Protein AF-A0A1Y1CK10-F1 (afdb_monomer_lite)

Organism: NCBI:txid1717717

Structure (mmCIF, N/CA/C/O backbone):
data_AF-A0A1Y1CK10-F1
#
_entry.id   AF-A0A1Y1CK10-F1
#
loop_
_atom_site.group_PDB
_atom_site.id
_atom_site.type_symbol
_atom_site.label_atom_id
_atom_site.label_alt_id
_atom_site.label_comp_id
_atom_site.label_asym_id
_atom_site.label_entity_id
_atom_site.label_seq_id
_atom_site.pdbx_PDB_ins_code
_atom_site.Cartn_x
_atom_site.Cartn_y
_atom_site.Cartn_z
_atom_site.occupancy
_atom_site.B_iso_or_equiv
_atom_site.auth_seq_id
_atom_site.auth_comp_id
_atom_site.auth_asym_id
_atom_site.auth_atom_id
_atom_site.pdbx_PDB_model_num
ATOM 1 N N . MET A 1 1 ? -9.948 -15.920 6.688 1.00 39.00 1 MET A N 1
ATOM 2 C CA . MET A 1 1 ? -8.903 -16.683 7.403 1.00 39.00 1 MET A CA 1
ATOM 3 C C . MET A 1 1 ? -9.220 -16.547 8.888 1.00 39.00 1 MET A C 1
ATOM 5 O O . MET A 1 1 ? -9.340 -15.422 9.336 1.00 39.00 1 MET A O 1
ATOM 9 N N . LEU A 1 2 ? -9.499 -17.640 9.608 1.00 31.72 2 LEU A N 1
ATOM 10 C CA . LEU A 1 2 ? -9.799 -17.597 11.049 1.00 31.72 2 LEU A CA 1
ATOM 11 C C . LEU A 1 2 ? -8.473 -17.586 11.814 1.00 31.72 2 LEU A C 1
ATOM 13 O O . LEU A 1 2 ? -7.723 -18.559 11.717 1.00 31.72 2 LEU A O 1
ATOM 17 N N . ALA A 1 3 ? -8.171 -16.506 12.533 1.00 37.34 3 ALA A N 1
ATOM 18 C CA . ALA A 1 3 ? -6.943 -16.388 13.310 1.00 37.34 3 ALA A CA 1
ATOM 19 C C . ALA A 1 3 ? -7.227 -16.173 14.801 1.00 37.34 3 ALA A C 1
ATOM 21 O O . ALA A 1 3 ? -8.083 -15.381 15.185 1.00 37.34 3 ALA A O 1
ATOM 22 N N . ARG A 1 4 ? -6.446 -16.915 15.592 1.00 36.91 4 ARG A N 1
ATOM 23 C CA . ARG A 1 4 ? -6.238 -16.795 17.037 1.00 36.91 4 ARG A CA 1
ATOM 24 C C . ARG A 1 4 ? -5.718 -15.405 17.406 1.00 36.91 4 ARG A C 1
ATOM 26 O O . ARG A 1 4 ? -4.944 -14.834 16.645 1.00 36.91 4 ARG A O 1
ATOM 33 N N . GLU A 1 5 ? -6.077 -14.954 18.601 1.00 38.19 5 GLU A N 1
ATOM 34 C CA . GLU A 1 5 ? -5.656 -13.773 19.361 1.00 38.19 5 GLU A CA 1
ATOM 35 C C . GLU A 1 5 ? -4.500 -13.001 18.708 1.00 38.19 5 GLU A C 1
ATOM 37 O O . GLU A 1 5 ? -3.324 -13.322 18.905 1.00 38.19 5 GLU A O 1
ATOM 42 N N . ILE A 1 6 ? -4.820 -11.958 17.935 1.00 51.56 6 ILE A N 1
ATOM 43 C CA . ILE A 1 6 ? -3.789 -11.089 17.370 1.00 51.56 6 ILE A CA 1
ATOM 44 C C . ILE A 1 6 ? -3.419 -10.035 18.415 1.00 51.56 6 ILE A C 1
ATOM 46 O O . ILE A 1 6 ? -4.098 -9.021 18.588 1.00 51.56 6 ILE A O 1
ATOM 50 N N . LYS A 1 7 ? -2.308 -10.277 19.114 1.00 50.28 7 LYS A N 1
ATOM 51 C CA . LYS A 1 7 ? -1.583 -9.247 19.865 1.00 50.28 7 LYS A CA 1
ATOM 52 C C . LYS A 1 7 ? -0.576 -8.600 18.928 1.00 50.28 7 LYS A C 1
ATOM 54 O O . LYS A 1 7 ? 0.546 -9.084 18.796 1.00 50.28 7 LYS A O 1
ATOM 59 N N . LEU A 1 8 ? -0.979 -7.515 18.276 1.00 55.00 8 LEU A N 1
ATOM 60 C CA . LEU A 1 8 ? -0.059 -6.740 17.446 1.00 55.00 8 LEU A CA 1
ATOM 61 C C . LEU A 1 8 ? 0.922 -6.006 18.361 1.00 55.00 8 LEU A C 1
ATOM 63 O O . LEU A 1 8 ? 0.511 -5.198 19.200 1.00 55.00 8 LEU A O 1
ATOM 67 N N . GLY A 1 9 ? 2.206 -6.350 18.240 1.00 53.44 9 GLY A N 1
ATOM 68 C CA . GLY A 1 9 ? 3.326 -5.611 18.825 1.00 53.44 9 GLY A CA 1
ATOM 69 C C . GLY A 1 9 ? 3.677 -4.389 17.971 1.00 53.44 9 GLY A C 1
ATOM 70 O O . GLY A 1 9 ? 2.788 -3.734 17.449 1.00 53.44 9 GLY A O 1
ATOM 71 N N . VAL A 1 10 ? 4.968 -4.103 17.775 1.00 47.88 10 VAL A N 1
ATOM 72 C CA . VAL A 1 10 ? 5.483 -2.977 16.950 1.00 47.88 10 VAL A CA 1
ATOM 73 C C . VAL A 1 10 ? 5.365 -3.244 15.431 1.00 47.88 10 VAL A C 1
ATOM 75 O O . VAL A 1 10 ? 6.055 -2.632 14.624 1.00 47.88 10 VAL A O 1
ATOM 78 N N . GLU A 1 11 ? 4.556 -4.219 15.026 1.00 58.28 11 GLU A N 1
ATOM 79 C CA . GLU A 1 11 ? 4.515 -4.750 13.661 1.00 58.28 11 GLU A CA 1
ATOM 80 C C . GLU A 1 11 ? 3.290 -4.211 12.909 1.00 58.28 11 GLU A C 1
ATOM 82 O O . GLU A 1 11 ? 2.206 -4.112 13.482 1.00 58.28 11 GLU A O 1
ATOM 87 N N . GLU A 1 12 ? 3.487 -3.833 11.643 1.00 65.25 12 GLU A N 1
ATOM 88 C CA . GLU A 1 12 ? 2.448 -3.324 10.742 1.00 65.25 12 GLU A CA 1
ATOM 89 C C . GLU A 1 12 ? 1.788 -4.513 10.028 1.00 65.25 12 GLU A C 1
ATOM 91 O O . GLU A 1 12 ? 2.460 -5.259 9.309 1.00 65.25 12 GLU A O 1
ATOM 96 N N . VAL A 1 13 ? 0.486 -4.717 10.238 1.00 68.50 13 VAL A N 1
ATOM 97 C CA . VAL A 1 13 ? -0.277 -5.806 9.600 1.00 68.50 13 VAL A CA 1
ATOM 98 C C . VAL A 1 13 ? -1.246 -5.238 8.575 1.00 68.50 13 VAL A C 1
ATOM 100 O O . VAL A 1 13 ? -1.970 -4.294 8.878 1.00 68.50 13 VAL A O 1
ATOM 103 N N . HIS A 1 14 ? -1.251 -5.830 7.377 1.00 70.38 14 HIS A N 1
ATOM 104 C CA . HIS A 1 14 ? -2.091 -5.429 6.249 1.00 70.38 14 HIS A CA 1
ATOM 105 C C . HIS A 1 14 ? -3.007 -6.576 5.846 1.00 70.38 14 HIS A C 1
ATOM 107 O O . HIS A 1 14 ? -2.529 -7.601 5.364 1.00 70.38 14 HIS A O 1
ATOM 113 N N . GLU A 1 15 ? -4.312 -6.371 5.988 1.00 73.56 15 GLU A N 1
ATOM 114 C CA . GLU A 1 15 ? -5.336 -7.332 5.578 1.00 73.56 15 GLU A CA 1
ATOM 115 C C . GLU A 1 15 ? -6.262 -6.710 4.534 1.00 73.56 15 GLU A C 1
ATOM 117 O O . GLU A 1 15 ? -6.633 -5.546 4.643 1.00 73.56 15 GLU A O 1
ATOM 122 N N . THR A 1 16 ? -6.663 -7.475 3.519 1.00 70.06 16 THR A N 1
ATOM 123 C CA . THR A 1 16 ? -7.629 -7.001 2.504 1.00 70.06 16 THR A CA 1
ATOM 124 C C . THR A 1 16 ? -9.052 -6.938 3.054 1.00 70.06 16 THR A C 1
ATOM 126 O O . THR A 1 16 ? -9.831 -6.071 2.685 1.00 70.06 16 THR A O 1
ATOM 129 N N . SER A 1 17 ? -9.382 -7.855 3.959 1.00 71.00 17 SER A N 1
ATOM 130 C CA . SER A 1 17 ? -10.553 -7.831 4.832 1.00 71.00 17 SER A CA 1
ATOM 131 C C . SER A 1 17 ? -10.235 -8.710 6.035 1.00 71.00 17 SER A C 1
ATOM 133 O O . SER A 1 17 ? -9.551 -9.728 5.896 1.00 71.00 17 SER A O 1
ATOM 135 N N . PHE A 1 18 ? -10.699 -8.322 7.216 1.00 79.44 18 PHE A N 1
ATOM 136 C CA . PHE A 1 18 ? -10.376 -9.028 8.445 1.00 79.44 18 PHE A CA 1
ATOM 137 C C . PHE A 1 18 ? -11.645 -9.355 9.221 1.00 79.44 18 PHE A C 1
ATOM 139 O O . PHE A 1 18 ? -12.428 -8.471 9.557 1.00 79.44 18 PHE A O 1
ATOM 146 N N . THR A 1 19 ? -11.851 -10.637 9.514 1.00 80.75 19 THR A N 1
ATOM 147 C CA . THR A 1 19 ? -12.931 -11.095 10.391 1.00 80.75 19 THR A CA 1
ATOM 148 C C . THR A 1 19 ? -12.327 -11.758 11.616 1.00 80.75 19 THR A C 1
ATOM 150 O O . THR A 1 19 ? -11.538 -12.693 11.475 1.00 80.75 19 THR A O 1
ATOM 153 N N . SER A 1 20 ? -12.703 -11.287 12.804 1.00 80.12 20 SER A N 1
ATOM 154 C CA . SER A 1 20 ? -12.214 -11.819 14.076 1.00 80.12 20 SER A CA 1
ATOM 155 C C . SER A 1 20 ? -13.357 -12.315 14.947 1.00 80.12 20 SER A C 1
ATOM 157 O O . SER A 1 20 ? -14.254 -11.547 15.294 1.00 80.12 20 SER A O 1
ATOM 159 N N . ASP A 1 21 ? -13.258 -13.574 15.370 1.00 83.50 21 ASP A N 1
ATOM 160 C CA . ASP A 1 21 ? -14.107 -14.170 16.410 1.00 83.50 21 ASP A CA 1
ATOM 161 C C . ASP A 1 21 ? -13.476 -14.047 17.809 1.00 83.50 21 ASP A C 1
ATOM 163 O O . ASP A 1 21 ? -13.955 -14.640 18.773 1.00 83.50 21 ASP A O 1
ATOM 167 N N . GLU A 1 22 ? -12.396 -13.270 17.926 1.00 86.75 22 GLU A N 1
ATOM 168 C CA . GLU A 1 22 ? -11.699 -12.991 19.178 1.00 86.75 22 GLU A CA 1
ATOM 169 C C . GLU A 1 22 ? -11.479 -11.483 19.390 1.00 86.75 22 GLU A C 1
ATOM 171 O O . GLU A 1 22 ? -11.542 -10.673 18.455 1.00 86.75 22 GLU A O 1
ATOM 176 N N . ASN A 1 23 ? -11.185 -11.101 20.636 1.00 87.88 23 ASN A N 1
ATOM 177 C CA . ASN A 1 23 ? -10.811 -9.733 20.982 1.00 87.88 23 ASN A CA 1
ATOM 178 C C . ASN A 1 23 ? -9.516 -9.332 20.267 1.00 87.88 23 ASN A C 1
ATOM 180 O O . ASN A 1 23 ? -8.542 -10.085 20.243 1.00 87.88 23 ASN A O 1
ATOM 184 N N . ILE A 1 24 ? -9.486 -8.102 19.761 1.00 88.62 24 ILE A N 1
ATOM 185 C CA . ILE A 1 24 ? -8.317 -7.537 19.088 1.00 88.62 24 ILE A CA 1
ATOM 186 C C . ILE A 1 24 ? -7.663 -6.534 20.033 1.00 88.62 24 ILE A C 1
ATOM 188 O O . ILE A 1 24 ? -8.327 -5.626 20.541 1.00 88.62 24 ILE A O 1
ATOM 192 N N . ILE A 1 25 ? -6.356 -6.683 20.252 1.00 89.31 25 ILE A N 1
ATOM 193 C CA . ILE A 1 25 ? -5.553 -5.744 21.040 1.00 89.31 25 ILE A CA 1
ATOM 194 C C . ILE A 1 25 ? -4.424 -5.210 20.161 1.00 89.31 25 ILE A C 1
ATOM 196 O O . ILE A 1 25 ? -3.545 -5.960 19.732 1.00 89.31 25 ILE A O 1
ATOM 200 N N . VAL A 1 26 ? -4.433 -3.900 19.929 1.00 89.69 26 VAL A N 1
ATOM 201 C CA . VAL A 1 26 ? -3.492 -3.210 19.044 1.00 89.69 26 VAL A CA 1
ATOM 202 C C . VAL A 1 26 ? -2.542 -2.347 19.869 1.00 89.69 26 VAL A C 1
ATOM 204 O O . VAL A 1 26 ? -2.981 -1.410 20.536 1.00 89.69 26 VAL A O 1
ATOM 207 N N . ASN A 1 27 ? -1.243 -2.668 19.826 1.00 86.69 27 ASN A N 1
ATOM 208 C CA . ASN A 1 27 ? -0.174 -1.856 20.430 1.00 86.69 27 ASN A CA 1
ATOM 209 C C . ASN A 1 27 ? 0.710 -1.144 19.390 1.00 86.69 27 ASN A C 1
ATOM 211 O O . ASN A 1 27 ? 1.446 -0.238 19.760 1.00 86.69 27 ASN A O 1
ATOM 215 N N . GLY A 1 28 ? 0.665 -1.572 18.126 1.00 87.81 28 GLY A N 1
ATOM 216 C CA . GLY A 1 28 ? 1.351 -0.944 16.990 1.00 87.81 28 GLY A CA 1
ATOM 217 C C . GLY A 1 28 ? 0.345 -0.520 15.930 1.00 87.81 28 GLY A C 1
ATOM 218 O O . GLY A 1 28 ? -0.652 0.111 16.268 1.00 87.81 28 GLY A O 1
ATOM 219 N N . THR A 1 29 ? 0.552 -0.905 14.672 1.00 88.50 29 THR A N 1
ATOM 220 C CA . THR A 1 29 ? -0.336 -0.493 13.575 1.00 88.50 29 THR A CA 1
ATOM 221 C C . THR A 1 29 ? -1.084 -1.680 12.972 1.00 88.50 29 THR A C 1
ATOM 223 O O . THR A 1 29 ? -0.480 -2.640 12.497 1.00 88.50 29 THR A O 1
ATOM 226 N N . LEU A 1 30 ? -2.412 -1.588 12.934 1.00 89.56 30 LEU A N 1
ATOM 227 C CA . LEU A 1 30 ? -3.285 -2.467 12.163 1.00 89.56 30 LEU A CA 1
ATOM 228 C C . LEU A 1 30 ? -3.872 -1.700 10.979 1.0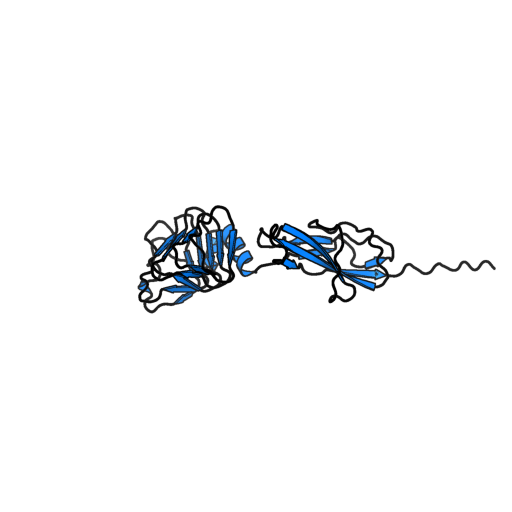0 89.56 30 LEU A C 1
ATOM 230 O O . LEU A 1 30 ? -4.574 -0.708 11.175 1.00 89.56 30 LEU A O 1
ATOM 234 N N . ILE A 1 31 ? -3.638 -2.187 9.765 1.00 88.38 31 ILE A N 1
ATOM 235 C CA . ILE A 1 31 ? -4.245 -1.669 8.543 1.00 88.38 31 ILE A CA 1
ATOM 236 C C . ILE A 1 31 ? -5.139 -2.746 7.935 1.00 88.38 31 ILE A C 1
ATOM 238 O O . ILE A 1 31 ? -4.698 -3.844 7.596 1.00 88.38 31 ILE A O 1
ATOM 242 N N . VAL A 1 32 ? -6.407 -2.405 7.745 1.00 89.56 32 VAL A N 1
ATOM 243 C CA . VAL A 1 32 ? -7.380 -3.219 7.023 1.00 89.56 32 VAL A CA 1
ATOM 244 C C . VAL A 1 32 ? -7.801 -2.435 5.783 1.00 89.56 32 VAL A C 1
ATOM 246 O O . VAL A 1 32 ? -8.483 -1.420 5.884 1.00 89.56 32 VAL A O 1
ATOM 249 N N . LEU A 1 33 ? -7.379 -2.897 4.605 1.00 84.38 33 LEU A N 1
ATOM 250 C CA . LEU A 1 33 ? -7.644 -2.287 3.293 1.00 84.38 33 LEU A CA 1
ATOM 251 C C . LEU A 1 33 ? -9.081 -2.539 2.778 1.00 84.38 33 LEU A C 1
ATOM 253 O O . LEU A 1 33 ? -9.394 -2.282 1.616 1.00 84.38 33 LEU A O 1
ATOM 257 N N . GLY A 1 34 ? -9.957 -3.038 3.643 1.00 87.62 34 GLY A N 1
ATOM 258 C CA . GLY A 1 34 ? -11.363 -3.304 3.378 1.00 87.62 34 GLY A CA 1
ATOM 259 C C . GLY A 1 34 ? -12.123 -3.377 4.694 1.00 87.62 34 GLY A C 1
ATOM 260 O O . GLY A 1 34 ? -11.900 -2.554 5.582 1.00 87.62 34 GLY A O 1
ATOM 261 N N . ASP A 1 35 ? -13.007 -4.359 4.834 1.00 89.25 35 ASP A N 1
ATOM 262 C CA . ASP A 1 35 ? -13.872 -4.449 6.009 1.00 89.25 35 ASP A CA 1
ATOM 263 C C . ASP A 1 35 ? -13.165 -5.100 7.201 1.00 89.25 35 ASP A C 1
ATOM 265 O O . ASP A 1 35 ? -12.520 -6.145 7.072 1.00 89.25 35 ASP A O 1
ATOM 269 N N . LEU A 1 36 ? -13.348 -4.505 8.380 1.00 90.88 36 LEU A N 1
ATOM 270 C CA . LEU A 1 36 ? -13.009 -5.097 9.669 1.00 90.88 36 LEU A CA 1
ATOM 271 C C . LEU A 1 36 ? -14.303 -5.537 10.356 1.00 90.88 36 LEU A C 1
ATOM 273 O O . LEU A 1 36 ? -15.068 -4.703 10.833 1.00 90.88 36 LEU A O 1
ATOM 277 N N . VAL A 1 37 ? -14.537 -6.845 10.434 1.00 89.31 37 VAL A N 1
ATOM 278 C CA . VAL A 1 37 ? -15.737 -7.442 11.032 1.00 89.31 37 VAL A CA 1
ATOM 279 C C . VAL A 1 37 ? -15.372 -8.177 12.316 1.00 89.31 37 VAL A C 1
ATOM 281 O O . VAL A 1 37 ? -14.634 -9.158 12.305 1.00 89.31 37 VAL A O 1
ATOM 284 N N . MET A 1 38 ? -15.909 -7.734 13.444 1.00 86.81 38 MET A N 1
ATOM 285 C CA . MET A 1 38 ? -15.742 -8.410 14.729 1.00 86.81 38 MET A CA 1
ATOM 286 C C . MET A 1 38 ? -16.983 -9.219 15.092 1.00 86.81 38 MET A C 1
ATOM 288 O O . MET A 1 38 ? -18.103 -8.780 14.844 1.00 86.81 38 MET A O 1
ATOM 292 N N . GLY A 1 39 ? -16.797 -10.373 15.731 1.00 82.62 39 GLY A N 1
ATOM 293 C CA . GLY A 1 39 ? -17.893 -11.162 16.288 1.00 82.62 39 GLY A CA 1
ATOM 294 C C . GLY A 1 39 ? -18.656 -10.409 17.385 1.00 82.62 39 GLY A C 1
ATOM 295 O O . GLY A 1 39 ? -18.097 -9.555 18.072 1.00 82.62 39 GLY A O 1
ATOM 296 N N . GLU A 1 40 ? -19.931 -10.755 17.600 1.00 81.75 40 GLU A N 1
ATOM 297 C CA . GLU A 1 40 ? -20.873 -9.981 18.440 1.00 81.75 40 GLU A CA 1
ATOM 298 C C . GLU A 1 40 ? -20.388 -9.721 19.879 1.00 81.75 40 GLU A C 1
ATOM 300 O O . GLU A 1 40 ? -20.815 -8.771 20.534 1.00 81.75 40 GLU A O 1
ATOM 305 N N . LYS A 1 41 ? -19.528 -10.599 20.405 1.00 82.69 41 LYS A N 1
ATOM 306 C CA . LYS A 1 41 ? -19.039 -10.564 21.793 1.00 82.69 41 LYS A CA 1
ATOM 307 C C . LYS A 1 41 ? -17.646 -9.963 21.927 1.00 82.69 41 LYS A C 1
ATOM 309 O O . LYS A 1 41 ? -17.197 -9.738 23.057 1.00 82.69 41 LYS A O 1
ATOM 314 N N . GLU A 1 42 ? -17.007 -9.662 20.807 1.00 86.44 42 GLU A N 1
ATOM 315 C CA . GLU A 1 42 ? -15.602 -9.299 20.757 1.00 86.44 42 GLU A CA 1
ATOM 316 C C . GLU A 1 42 ? -15.407 -7.795 20.859 1.00 86.44 42 GLU A C 1
ATOM 318 O O . GLU A 1 42 ? -16.270 -6.992 20.504 1.00 86.44 42 GLU A O 1
ATOM 323 N N . SER A 1 43 ? -14.267 -7.408 21.415 1.00 85.25 43 SER A N 1
ATOM 324 C CA . SER A 1 43 ? -13.907 -6.018 21.663 1.00 85.25 43 SER A CA 1
ATOM 325 C C . SER A 1 43 ? -12.609 -5.654 20.953 1.00 85.25 43 SER A C 1
ATOM 327 O O . SER A 1 43 ? -11.656 -6.435 20.947 1.00 85.25 43 SER A O 1
ATOM 329 N N . LEU A 1 44 ? -12.563 -4.441 20.408 1.00 88.38 44 LEU A N 1
ATOM 330 C CA . LEU A 1 44 ? -11.353 -3.811 19.894 1.00 88.38 44 LEU A CA 1
ATOM 331 C C . LEU A 1 44 ? -10.750 -2.933 20.988 1.00 88.38 44 LEU A C 1
ATOM 333 O O . LEU A 1 44 ? -11.422 -2.057 21.532 1.00 88.38 44 LEU A O 1
ATOM 337 N N . THR A 1 45 ? -9.481 -3.153 21.309 1.00 89.06 45 THR A N 1
ATOM 338 C CA . THR A 1 45 ? -8.719 -2.319 22.242 1.00 89.06 45 THR A CA 1
ATOM 339 C C . THR A 1 45 ? -7.484 -1.769 21.540 1.00 89.06 45 THR A C 1
ATOM 341 O O . THR A 1 45 ? -6.651 -2.534 21.065 1.00 89.06 45 THR A O 1
ATOM 344 N N . ILE A 1 46 ? -7.361 -0.446 21.499 1.00 88.94 46 ILE A N 1
ATOM 345 C CA . ILE A 1 46 ? -6.232 0.284 20.923 1.00 88.94 46 ILE A CA 1
ATOM 346 C C . ILE A 1 46 ? -5.487 0.949 22.074 1.00 88.94 46 ILE A C 1
ATOM 348 O O . ILE A 1 46 ? -5.995 1.876 22.713 1.00 88.94 46 ILE A O 1
ATOM 352 N N . ASN A 1 47 ? -4.298 0.436 22.365 1.00 88.56 47 ASN A N 1
ATOM 353 C CA . ASN A 1 47 ? -3.464 0.924 23.454 1.00 88.56 47 ASN A CA 1
ATOM 354 C C . ASN A 1 47 ? -2.724 2.210 23.053 1.00 88.56 47 ASN A C 1
ATOM 356 O O . ASN A 1 47 ? -2.920 2.757 21.968 1.00 88.56 47 ASN A O 1
ATOM 360 N N . GLU A 1 48 ? -1.936 2.756 23.976 1.00 86.50 48 GLU A N 1
ATOM 361 C CA . GLU A 1 48 ? -1.127 3.954 23.738 1.00 86.50 48 GLU A CA 1
ATOM 362 C C . GLU A 1 48 ? -0.148 3.725 22.580 1.00 86.50 48 GLU A C 1
ATOM 364 O O . GLU A 1 48 ? 0.545 2.710 22.552 1.00 86.50 48 GLU A O 1
ATOM 369 N N . GLY A 1 49 ? -0.140 4.640 21.604 1.00 84.75 49 GLY A N 1
ATOM 370 C CA . GLY A 1 49 ? 0.651 4.514 20.376 1.00 84.75 49 GLY A CA 1
ATOM 371 C C . GLY A 1 49 ? 0.074 3.552 19.331 1.00 84.75 49 GLY A C 1
ATOM 372 O O . GLY A 1 49 ? 0.613 3.470 18.231 1.00 84.75 49 GLY A O 1
ATOM 373 N N . GLY A 1 50 ? -1.024 2.854 19.640 1.00 89.00 50 GLY A N 1
ATOM 374 C CA . GLY A 1 50 ? -1.702 1.979 18.692 1.00 89.00 50 GLY A CA 1
ATOM 375 C C . GLY A 1 50 ? -2.449 2.771 17.615 1.00 89.00 50 GLY A C 1
ATOM 376 O O . GLY A 1 50 ? -3.131 3.749 17.920 1.00 89.00 50 GLY A O 1
ATOM 377 N N . ILE A 1 51 ? -2.368 2.328 16.364 1.00 91.25 51 ILE A N 1
ATOM 378 C CA . ILE A 1 51 ? -3.077 2.909 15.221 1.00 91.25 51 ILE A CA 1
ATOM 379 C C . ILE A 1 51 ? -3.888 1.809 14.544 1.00 91.25 51 ILE A C 1
ATOM 381 O O . ILE A 1 51 ? -3.358 0.753 14.204 1.00 91.25 51 ILE A O 1
ATOM 385 N N . VAL A 1 52 ? -5.173 2.058 14.324 1.00 92.38 52 VAL A N 1
ATOM 386 C CA . VAL A 1 52 ? -6.036 1.198 13.513 1.00 92.38 52 VAL A CA 1
ATOM 387 C C . VAL A 1 52 ? -6.588 2.014 12.358 1.00 92.38 52 VAL A C 1
ATOM 389 O O . VAL A 1 52 ? -7.240 3.029 12.589 1.00 92.38 52 VAL A O 1
ATOM 392 N N . ILE A 1 53 ? -6.341 1.561 11.130 1.00 93.25 53 ILE A N 1
ATOM 393 C CA . ILE A 1 53 ? -6.881 2.150 9.903 1.00 93.25 53 ILE A CA 1
ATOM 394 C C . ILE A 1 53 ? -7.733 1.098 9.199 1.00 93.25 53 ILE A C 1
ATOM 396 O O . ILE A 1 53 ? -7.254 0.003 8.916 1.00 93.25 53 ILE A O 1
ATOM 400 N N . VAL A 1 54 ? -8.984 1.439 8.904 1.00 93.19 54 VAL A N 1
ATOM 401 C CA . VAL A 1 54 ? -9.936 0.594 8.177 1.00 93.19 54 VAL A CA 1
ATOM 402 C C . VAL A 1 54 ? -10.454 1.376 6.976 1.00 93.19 54 VAL A C 1
ATOM 404 O O . VAL A 1 54 ? -11.209 2.331 7.133 1.00 93.19 54 VAL A O 1
ATOM 407 N N . THR A 1 55 ? -10.051 0.996 5.766 1.00 90.25 55 THR A N 1
ATOM 408 C CA . THR A 1 55 ? -10.462 1.717 4.548 1.00 90.25 55 THR A CA 1
ATOM 409 C C . THR A 1 55 ? -11.841 1.288 4.034 1.00 90.25 55 THR A C 1
ATOM 411 O O . THR A 1 55 ? -12.332 1.848 3.060 1.00 90.25 55 THR A O 1
ATOM 414 N N . GLY A 1 56 ? -12.460 0.277 4.652 1.00 87.69 56 GLY A N 1
ATOM 415 C CA . GLY A 1 56 ? -13.835 -0.152 4.395 1.00 87.69 56 GLY A CA 1
ATOM 416 C C . GLY A 1 56 ? -14.753 0.087 5.594 1.00 87.69 56 GLY A C 1
ATOM 417 O O . GLY A 1 56 ? -14.719 1.139 6.239 1.00 87.69 56 GLY A O 1
ATOM 418 N N . ASN A 1 57 ? -15.604 -0.895 5.885 1.00 87.19 57 ASN A N 1
ATOM 419 C CA . ASN A 1 57 ? -16.550 -0.838 6.991 1.00 87.19 57 ASN A CA 1
ATOM 420 C C . ASN A 1 57 ? -16.000 -1.489 8.257 1.00 87.19 57 ASN A C 1
ATOM 422 O O . ASN A 1 57 ? -15.565 -2.641 8.267 1.00 87.19 57 ASN A O 1
ATOM 426 N N . LEU A 1 58 ? -16.076 -0.742 9.351 1.00 89.38 58 LEU A N 1
ATOM 427 C CA . LEU A 1 58 ? -15.795 -1.208 10.692 1.00 89.38 58 LEU A CA 1
ATOM 428 C C . LEU A 1 58 ? -17.083 -1.727 11.344 1.00 89.38 58 LEU A C 1
ATOM 430 O O . LEU A 1 58 ? -17.892 -0.950 11.857 1.00 89.38 58 LEU A O 1
ATOM 434 N N . LEU A 1 59 ? -17.250 -3.051 11.359 1.00 87.12 59 LEU A N 1
ATOM 435 C CA . LEU A 1 59 ? -18.287 -3.754 12.113 1.00 87.12 59 LEU A CA 1
ATOM 436 C C . LEU A 1 59 ? -17.746 -4.185 13.477 1.00 87.12 59 LEU A C 1
ATOM 438 O O . LEU A 1 59 ? -16.924 -5.098 13.569 1.00 87.12 59 LEU A O 1
ATOM 442 N N . ILE A 1 60 ? -18.249 -3.581 14.552 1.00 80.44 60 ILE A N 1
ATOM 443 C CA . ILE A 1 60 ? -17.847 -3.939 15.918 1.00 80.44 60 ILE A CA 1
ATOM 444 C C . ILE A 1 60 ? -18.963 -4.677 16.635 1.00 80.44 60 ILE A C 1
ATOM 446 O O . ILE A 1 60 ? -20.079 -4.165 16.709 1.00 80.44 60 ILE A O 1
ATOM 450 N N . GLY A 1 61 ? -18.605 -5.800 17.262 1.00 75.88 61 GLY A N 1
ATOM 451 C CA . GLY A 1 61 ? -19.409 -6.500 18.257 1.00 75.88 61 GLY A CA 1
ATOM 452 C C . GLY A 1 61 ? -19.639 -5.678 19.521 1.00 75.88 61 GLY A C 1
ATOM 453 O O . GLY A 1 61 ? -20.520 -4.829 19.582 1.00 75.88 61 GLY A O 1
ATOM 454 N N . LYS A 1 62 ? -18.845 -5.926 20.563 1.00 79.31 62 LYS A N 1
ATOM 455 C CA . LYS A 1 62 ? -19.198 -5.549 21.936 1.00 79.31 62 LYS A CA 1
ATOM 456 C C . LYS A 1 62 ? -18.693 -4.185 22.395 1.00 79.31 62 LYS A C 1
ATOM 458 O O . LYS A 1 62 ? -19.460 -3.429 22.977 1.00 79.31 62 LYS A O 1
ATOM 463 N N . ASN A 1 63 ? -17.402 -3.884 22.254 1.00 79.50 63 ASN A N 1
ATOM 464 C CA . ASN A 1 63 ? -16.833 -2.608 22.712 1.00 79.50 63 ASN A CA 1
ATOM 465 C C . ASN A 1 63 ? -15.669 -2.167 21.829 1.00 79.50 63 ASN A C 1
ATOM 467 O O . ASN A 1 63 ? -14.875 -2.995 21.387 1.00 79.50 63 ASN A O 1
ATOM 471 N N . VAL A 1 64 ? -15.506 -0.851 21.701 1.00 82.94 64 VAL A N 1
ATOM 472 C CA . VAL A 1 64 ? -14.260 -0.235 21.239 1.00 82.94 64 VAL A CA 1
ATOM 4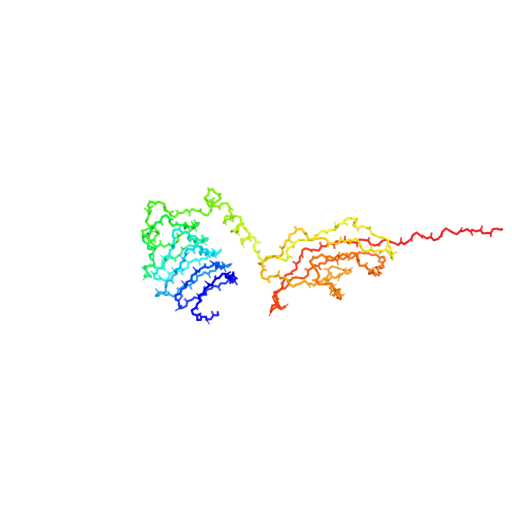73 C C . VAL A 1 64 ? -13.659 0.559 22.392 1.00 82.94 64 VAL A C 1
ATOM 475 O O . VAL A 1 64 ? -14.335 1.347 23.052 1.00 82.94 64 VAL A O 1
ATOM 478 N N . SER A 1 65 ? -12.381 0.349 22.664 1.00 85.25 65 SER A N 1
ATOM 479 C CA . SER A 1 65 ? -11.631 1.105 23.661 1.00 85.25 65 SER A CA 1
ATOM 480 C C . SER A 1 65 ? -10.405 1.696 22.990 1.00 85.25 65 SER A C 1
ATOM 482 O O . SER A 1 65 ? -9.537 0.946 22.560 1.00 85.25 65 SER A O 1
ATOM 484 N N . VAL A 1 66 ? -10.323 3.022 22.914 1.00 85.00 66 VAL A N 1
ATOM 485 C CA . VAL A 1 66 ? -9.176 3.733 22.337 1.00 85.00 66 VAL A CA 1
ATOM 486 C C . VAL A 1 66 ? -8.507 4.530 23.447 1.00 85.00 66 VAL A C 1
ATOM 488 O O . VAL A 1 66 ? -9.174 5.275 24.163 1.00 85.00 66 VAL A O 1
ATOM 491 N N . SER A 1 67 ? -7.206 4.330 23.642 1.00 84.75 67 SER A N 1
ATOM 492 C CA . SER A 1 67 ? -6.433 5.123 24.599 1.00 84.75 67 SER A CA 1
ATOM 493 C C . SER A 1 67 ? -6.328 6.592 24.151 1.00 84.75 67 SER A C 1
ATOM 495 O O . SER A 1 67 ? -6.539 6.909 22.983 1.00 84.75 67 SER A O 1
ATOM 497 N N . ALA A 1 68 ? -5.941 7.496 25.057 1.00 79.56 68 ALA A N 1
ATOM 498 C CA . ALA A 1 68 ? -5.805 8.929 24.755 1.00 79.56 68 ALA A CA 1
ATOM 499 C C . ALA A 1 68 ? -4.798 9.246 23.626 1.00 79.56 68 ALA A C 1
ATOM 501 O O . ALA A 1 68 ? -4.871 10.296 22.992 1.00 79.56 68 ALA A O 1
ATOM 502 N N . LEU A 1 69 ? -3.841 8.346 23.389 1.00 83.69 69 LEU A N 1
ATOM 503 C CA . LEU A 1 69 ? -2.815 8.465 22.348 1.00 83.69 69 LEU A CA 1
ATOM 504 C C . LEU A 1 69 ? -2.929 7.352 21.295 1.00 83.69 69 LEU A C 1
ATOM 506 O O . LEU A 1 69 ? -1.985 7.123 20.543 1.00 83.69 69 LEU A O 1
ATOM 510 N N . GLY A 1 70 ? -4.052 6.635 21.269 1.00 86.94 70 GLY A N 1
ATOM 511 C CA . GLY A 1 70 ? -4.375 5.671 20.226 1.00 86.94 70 GLY A CA 1
ATOM 512 C C . GLY A 1 70 ? -5.213 6.323 19.131 1.00 86.94 70 GLY A C 1
ATOM 513 O O . GLY A 1 70 ? -5.986 7.241 19.409 1.00 86.94 70 GLY A O 1
ATOM 514 N N . TYR A 1 71 ? -5.081 5.827 17.904 1.00 90.38 71 TYR A N 1
ATOM 515 C CA . TYR A 1 71 ? -5.845 6.282 16.745 1.00 90.38 71 TYR A CA 1
ATOM 516 C C . TYR A 1 71 ? -6.770 5.186 16.237 1.00 90.38 71 TYR A C 1
ATOM 518 O O . TYR A 1 71 ? -6.344 4.050 16.026 1.00 90.38 71 TYR A O 1
ATOM 526 N N . LEU A 1 72 ? -8.023 5.552 15.981 1.00 91.75 72 LEU A N 1
ATOM 527 C CA . LEU A 1 72 ? -8.940 4.759 15.172 1.00 91.75 72 LEU A CA 1
ATOM 528 C C . LEU A 1 72 ? -9.386 5.598 13.984 1.00 91.75 72 LEU A C 1
ATOM 530 O O . LEU A 1 72 ? -9.978 6.653 14.179 1.00 91.75 72 LEU A O 1
ATOM 534 N N . ILE A 1 73 ? -9.128 5.118 12.777 1.00 92.62 73 ILE A N 1
ATOM 535 C CA . ILE A 1 73 ? -9.485 5.773 11.523 1.00 92.62 73 ILE A CA 1
ATOM 536 C C . ILE A 1 73 ? -10.292 4.763 10.708 1.00 92.62 73 ILE A C 1
ATOM 538 O O . ILE A 1 73 ? -9.796 3.673 10.429 1.00 92.62 73 ILE A O 1
ATOM 542 N N . ALA A 1 74 ? -11.533 5.088 10.354 1.00 91.75 74 ALA A N 1
ATOM 543 C CA . ALA A 1 74 ? -12.389 4.207 9.563 1.00 91.75 74 ALA A CA 1
ATOM 544 C C . ALA A 1 74 ? -13.227 4.987 8.540 1.00 91.75 74 ALA A C 1
ATOM 546 O O . ALA A 1 74 ? -13.826 6.004 8.884 1.00 91.75 74 ALA A O 1
ATOM 547 N N . GLU A 1 75 ? -13.321 4.502 7.300 1.00 89.00 75 GLU A N 1
ATOM 548 C CA . GLU A 1 75 ? -14.201 5.129 6.298 1.00 89.00 75 GLU A CA 1
ATOM 549 C C . GLU A 1 75 ? -15.663 5.029 6.705 1.00 89.00 75 GLU A C 1
ATOM 551 O O . GLU A 1 75 ? -16.405 6.010 6.660 1.00 89.00 75 GLU A O 1
ATOM 556 N N . SER A 1 76 ? -16.075 3.842 7.145 1.00 84.12 76 SER A N 1
ATOM 557 C CA . SER A 1 76 ? -17.422 3.645 7.648 1.00 84.12 76 SER A CA 1
ATOM 558 C C . SER A 1 76 ? -17.453 2.846 8.938 1.00 84.12 76 SER A C 1
ATOM 560 O O . SER A 1 76 ? -16.578 2.029 9.219 1.00 84.12 76 SER A O 1
ATOM 562 N N . PHE A 1 77 ? -18.474 3.107 9.745 1.00 83.38 77 PHE A N 1
ATOM 563 C CA . PHE A 1 77 ? -18.742 2.386 10.977 1.00 83.38 77 PHE A CA 1
ATOM 564 C C . PHE A 1 77 ? -20.170 1.862 10.985 1.00 83.38 77 PHE A C 1
ATOM 566 O O . PHE A 1 77 ? -21.121 2.607 10.738 1.00 83.38 77 PHE A O 1
ATOM 573 N N . THR A 1 78 ? -20.323 0.591 11.343 1.00 79.69 78 THR A N 1
ATOM 574 C CA . THR A 1 78 ? -21.626 -0.033 11.549 1.00 79.69 78 THR A CA 1
ATOM 575 C C . THR A 1 78 ? -21.649 -0.741 12.895 1.00 79.69 78 THR A C 1
ATOM 577 O O . THR A 1 78 ? -20.869 -1.657 13.152 1.00 79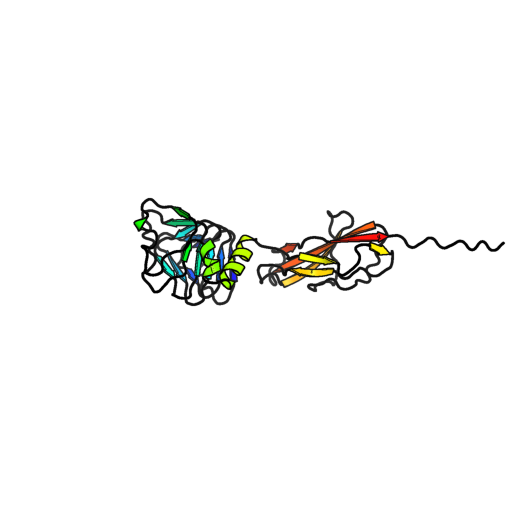.69 78 THR A O 1
ATOM 580 N N . SER A 1 79 ? -22.599 -0.360 13.747 1.00 69.62 79 SER A N 1
ATOM 581 C CA . SER A 1 79 ? -22.941 -1.132 14.941 1.00 69.62 79 SER A CA 1
ATOM 582 C C . SER A 1 79 ? -24.316 -1.754 14.726 1.00 69.62 79 SER A C 1
ATOM 584 O O . SER A 1 79 ? -25.303 -1.021 14.653 1.00 69.62 79 SER A O 1
ATOM 586 N N . PRO A 1 80 ? -24.418 -3.084 14.583 1.00 65.44 80 PRO A N 1
ATOM 587 C CA . PRO A 1 80 ? -25.716 -3.737 14.519 1.00 65.44 80 PRO A CA 1
ATOM 588 C C . PRO A 1 80 ? -26.520 -3.419 15.784 1.00 65.44 80 PRO A C 1
ATOM 590 O O . PRO A 1 80 ? -25.980 -3.498 16.887 1.00 65.44 80 PRO A O 1
ATOM 593 N N . ASP A 1 81 ? -27.818 -3.128 15.645 1.00 57.38 81 ASP A N 1
ATOM 594 C CA . ASP A 1 81 ? -28.706 -2.636 16.722 1.00 57.38 81 ASP A CA 1
ATOM 595 C C . ASP A 1 81 ? -28.764 -3.536 17.986 1.00 57.38 81 ASP A C 1
ATOM 597 O O . ASP A 1 81 ? -29.348 -3.168 19.004 1.00 57.38 81 ASP A O 1
ATOM 601 N N . LYS A 1 82 ? -28.169 -4.738 17.943 1.00 55.19 82 LYS A N 1
ATOM 602 C CA . LYS A 1 82 ? -28.103 -5.717 19.042 1.00 55.19 82 LYS A CA 1
ATOM 603 C C . LYS A 1 82 ? -26.713 -5.897 19.655 1.00 55.19 82 LYS A C 1
ATOM 605 O O . LYS A 1 82 ? -26.596 -6.607 20.651 1.00 55.19 82 LYS A O 1
ATOM 610 N N . TRP A 1 83 ? -25.669 -5.323 19.064 1.00 49.09 83 TRP A N 1
ATOM 611 C CA . TRP A 1 83 ? -24.284 -5.649 19.413 1.00 49.09 83 TRP A CA 1
ATOM 612 C C . TRP A 1 83 ? -23.738 -4.800 20.566 1.00 49.09 83 TRP A C 1
ATOM 614 O O . TRP A 1 83 ? -22.810 -5.211 21.253 1.00 49.09 83 TRP A O 1
ATOM 624 N N . GLY A 1 84 ? -24.393 -3.689 20.916 1.00 47.94 84 GLY A N 1
ATOM 625 C CA . GLY A 1 84 ? -24.065 -2.945 22.137 1.00 47.94 84 GLY A CA 1
ATOM 626 C C . GLY A 1 84 ? -22.657 -2.341 22.138 1.00 47.94 84 GLY A C 1
ATOM 627 O O . GLY A 1 84 ? -22.209 -1.907 23.199 1.00 47.94 84 GLY A O 1
ATOM 628 N N . GLY A 1 85 ? -22.009 -2.301 20.965 1.00 53.56 85 GLY A N 1
ATOM 629 C CA . GLY A 1 85 ? -20.734 -1.662 20.673 1.00 53.56 85 GLY A CA 1
ATOM 630 C C . GLY A 1 85 ? -20.687 -0.248 21.217 1.00 53.56 85 GLY A C 1
ATOM 631 O O . GLY A 1 85 ? -21.183 0.676 20.582 1.00 53.56 85 GLY A O 1
ATOM 632 N N . LYS A 1 86 ? -20.098 -0.067 22.398 1.00 62.47 86 LYS A N 1
ATOM 633 C CA . LYS A 1 86 ? -19.866 1.261 22.966 1.00 62.47 86 LYS A CA 1
ATOM 634 C C . LYS A 1 86 ? -18.392 1.601 22.883 1.00 62.47 86 LYS A C 1
ATOM 636 O O . LYS A 1 86 ? -17.531 0.774 23.194 1.00 62.47 86 LYS A O 1
ATOM 641 N N . PHE A 1 87 ? -18.119 2.843 22.510 1.00 66.38 87 PHE A N 1
ATOM 642 C CA . PHE A 1 87 ? -16.853 3.469 22.846 1.00 66.38 87 PHE A CA 1
ATOM 643 C C . PHE A 1 87 ? -16.836 3.676 24.358 1.00 66.38 87 PHE A C 1
ATOM 645 O O . PHE A 1 87 ? -17.772 4.254 24.917 1.00 66.38 87 PHE A O 1
ATOM 652 N N . LYS A 1 88 ? -15.821 3.151 25.046 1.00 62.06 88 LYS A N 1
ATOM 653 C CA . LYS A 1 88 ? -15.667 3.434 26.477 1.00 62.06 88 LYS A CA 1
ATOM 654 C C . LYS A 1 88 ? -15.360 4.919 26.671 1.00 62.06 88 LYS A C 1
ATOM 656 O O . LYS A 1 88 ? -14.505 5.465 25.985 1.00 62.06 88 LYS A O 1
ATOM 661 N N . GLU A 1 89 ? -16.042 5.538 27.629 1.00 48.06 89 GLU A N 1
ATOM 662 C CA . GLU A 1 89 ? -15.765 6.902 28.080 1.00 48.06 89 GLU A CA 1
ATOM 663 C C . GLU A 1 89 ? -14.324 6.991 28.612 1.00 48.06 89 GLU A C 1
ATOM 665 O O . GLU A 1 89 ? -13.925 6.241 29.506 1.00 48.06 89 GLU A O 1
ATOM 670 N N . GLY A 1 90 ? -13.524 7.869 28.011 1.00 48.75 90 GLY A N 1
ATOM 671 C CA . GLY A 1 90 ? -12.104 8.064 28.294 1.00 48.75 90 GLY A CA 1
ATOM 672 C C . GLY A 1 90 ? -11.627 9.407 27.736 1.00 48.75 90 GLY A C 1
ATOM 673 O O . GLY A 1 90 ? -12.368 10.068 27.014 1.00 48.75 90 GLY A O 1
ATOM 674 N N . ALA A 1 91 ? -10.420 9.845 28.114 1.00 51.03 91 ALA A N 1
ATOM 675 C CA . ALA A 1 91 ? -9.829 11.108 27.652 1.00 51.03 91 ALA A CA 1
ATOM 676 C C . ALA A 1 91 ? -9.861 11.251 26.116 1.00 51.03 91 ALA A C 1
ATOM 678 O O . ALA A 1 91 ? -9.881 10.231 25.437 1.00 51.03 91 ALA A O 1
ATOM 679 N N . ILE A 1 92 ? -9.832 12.502 25.619 1.00 58.75 92 ILE A N 1
ATOM 680 C CA . ILE A 1 92 ? -9.846 12.940 24.202 1.00 58.75 92 ILE A CA 1
ATOM 681 C C . ILE A 1 92 ? -9.357 11.829 23.254 1.00 58.75 92 ILE A C 1
ATOM 683 O O . ILE A 1 92 ? -8.159 11.681 23.013 1.00 58.75 92 ILE A O 1
ATOM 687 N N . SER A 1 93 ? -10.276 10.990 22.782 1.00 62.16 93 SER A N 1
ATOM 688 C CA . SER A 1 93 ? -9.940 9.808 21.991 1.00 62.16 93 SER A CA 1
ATOM 689 C C . SER A 1 93 ? -9.844 10.204 20.525 1.00 62.16 93 SER A C 1
ATOM 691 O O . SER A 1 93 ? -10.787 10.788 19.994 1.00 62.16 93 SER A O 1
ATOM 693 N N . LYS A 1 94 ? -8.738 9.868 19.856 1.00 82.50 94 LYS A N 1
ATOM 694 C CA . LYS A 1 94 ? -8.489 10.236 18.455 1.00 82.50 94 LYS A CA 1
ATOM 695 C C . LYS A 1 94 ? -9.188 9.257 17.507 1.00 82.50 94 LYS A C 1
ATOM 697 O O . LYS A 1 94 ? -8.573 8.365 16.924 1.00 82.50 94 LYS A O 1
ATOM 702 N N . VAL A 1 95 ? -10.509 9.395 17.430 1.00 86.31 95 VAL A N 1
ATOM 703 C CA . VAL A 1 95 ? -11.396 8.567 16.605 1.00 86.31 95 VAL A CA 1
ATOM 704 C C . VAL A 1 95 ? -11.884 9.384 15.414 1.00 86.31 95 VAL A C 1
ATOM 706 O O . VAL A 1 95 ? -12.525 10.418 15.597 1.00 86.31 95 VAL A O 1
ATOM 709 N N . PHE A 1 96 ? -11.610 8.895 14.208 1.00 86.62 96 PHE A N 1
ATOM 710 C CA . PHE A 1 96 ? -11.943 9.531 12.940 1.00 86.62 96 PHE A CA 1
ATOM 711 C C . PHE A 1 96 ? -12.805 8.600 12.091 1.00 86.62 96 PHE A C 1
ATOM 713 O O . PHE A 1 96 ? -12.355 7.518 11.715 1.00 86.62 96 PHE A O 1
ATOM 720 N N . ILE A 1 97 ? -14.048 8.998 11.818 1.00 84.81 97 ILE A N 1
ATOM 721 C CA . ILE A 1 97 ? -15.016 8.187 11.069 1.00 84.81 97 ILE A CA 1
ATOM 722 C C . ILE A 1 97 ? -15.731 9.082 10.052 1.00 84.81 97 ILE A C 1
ATOM 724 O O . ILE A 1 97 ? -16.339 10.076 10.447 1.00 84.81 97 ILE A O 1
ATOM 728 N N . ASN A 1 98 ? -15.667 8.748 8.758 1.00 78.62 98 ASN A N 1
ATOM 729 C CA . ASN A 1 98 ? -16.327 9.540 7.708 1.00 78.62 98 ASN A CA 1
ATOM 730 C C . ASN A 1 98 ? -17.841 9.304 7.678 1.00 78.62 98 ASN A C 1
ATOM 732 O O . ASN A 1 98 ? -18.623 10.256 7.702 1.00 78.62 98 ASN A O 1
ATOM 736 N N . GLU A 1 99 ? -18.262 8.040 7.654 1.00 75.62 99 GLU A N 1
ATOM 737 C CA . GLU A 1 99 ? -19.670 7.657 7.606 1.00 75.62 99 GLU A CA 1
ATOM 738 C C . GLU A 1 99 ? -20.025 6.694 8.739 1.00 75.62 99 GLU A C 1
ATOM 740 O O . GLU A 1 99 ? -19.272 5.789 9.083 1.00 75.62 99 GLU A O 1
ATOM 745 N N . ALA A 1 100 ? -21.204 6.845 9.330 1.00 64.06 100 ALA A N 1
ATOM 746 C CA . ALA A 1 100 ? -21.660 5.920 10.356 1.00 64.06 100 ALA A CA 1
ATOM 747 C C . ALA A 1 100 ? -23.126 5.541 10.125 1.00 64.06 100 ALA A C 1
ATOM 749 O O . ALA A 1 100 ? -24.005 6.402 10.020 1.00 64.06 100 ALA A O 1
ATOM 750 N N . TYR A 1 101 ? -23.375 4.233 10.040 1.00 60.38 101 TYR A N 1
ATOM 751 C CA . TYR A 1 101 ? -24.661 3.627 9.708 1.00 60.38 101 TYR A CA 1
ATOM 752 C C . TYR A 1 101 ? -25.192 2.805 10.894 1.00 60.38 101 TYR A C 1
ATOM 754 O O . TYR A 1 101 ? -24.491 1.973 11.466 1.00 60.38 101 TYR A O 1
ATOM 762 N N . GLY A 1 102 ? -26.451 3.041 11.273 1.00 53.06 102 GLY A N 1
ATOM 763 C CA . GLY A 1 102 ? -27.127 2.357 12.383 1.00 53.06 102 GLY A CA 1
ATOM 764 C C . GLY A 1 102 ? -28.393 3.102 12.811 1.00 53.06 102 GLY A C 1
ATOM 765 O O . GLY A 1 102 ? -28.463 4.325 12.673 1.00 53.06 102 GLY A O 1
ATOM 766 N N . GLY A 1 103 ? -29.412 2.378 13.287 1.00 41.28 103 GLY A N 1
ATOM 767 C CA . GLY A 1 103 ? -30.780 2.886 13.472 1.00 41.28 103 GLY A CA 1
ATOM 768 C C . GLY A 1 103 ? -30.950 3.961 14.548 1.00 41.28 103 GLY A C 1
ATOM 769 O O . GLY A 1 103 ? -32.022 4.552 14.658 1.00 41.28 103 GLY A O 1
ATOM 770 N N . ASP A 1 104 ? -29.906 4.252 15.320 1.00 45.88 104 ASP A N 1
ATOM 771 C CA . ASP A 1 104 ? -29.965 5.224 16.399 1.00 45.88 104 ASP A CA 1
ATOM 772 C C . ASP A 1 104 ? -28.603 5.916 16.562 1.00 45.88 104 ASP A C 1
ATOM 774 O O . ASP A 1 104 ? -27.636 5.329 17.055 1.00 45.88 104 ASP A O 1
ATOM 778 N N . LYS A 1 105 ? -28.522 7.189 16.145 1.00 47.22 105 LYS A N 1
ATOM 779 C CA . LYS A 1 105 ? -27.325 8.050 16.267 1.00 47.22 105 LYS A CA 1
ATOM 780 C C . LYS A 1 105 ? -26.817 8.184 17.716 1.00 47.22 105 LYS A C 1
ATOM 782 O O . LYS A 1 105 ? -25.727 8.703 17.921 1.00 47.22 105 LYS A O 1
ATOM 787 N N . GLN A 1 106 ? -27.573 7.699 18.707 1.00 46.41 106 GLN A N 1
ATOM 788 C CA . GLN A 1 106 ? -27.170 7.577 20.114 1.00 46.41 106 GLN A CA 1
ATOM 789 C C . GLN A 1 106 ? -26.067 6.531 20.371 1.00 46.41 106 GLN A C 1
ATOM 791 O O . GLN A 1 106 ? -25.489 6.526 21.457 1.00 46.41 106 GLN A O 1
ATOM 796 N N . HIS A 1 107 ? -25.774 5.656 19.400 1.00 46.09 107 HIS A N 1
ATOM 797 C CA . HIS A 1 107 ? -24.716 4.637 19.494 1.00 46.09 107 HIS A CA 1
ATOM 798 C C . HIS A 1 107 ? -23.424 5.025 18.769 1.00 46.09 107 HIS A C 1
ATOM 800 O O . HIS A 1 107 ? -22.409 4.345 18.919 1.00 46.09 107 HIS A O 1
ATOM 806 N N . MET A 1 108 ? -23.429 6.136 18.025 1.00 47.22 108 MET A N 1
ATOM 807 C CA . MET A 1 108 ? -22.175 6.833 17.745 1.00 47.22 108 MET A CA 1
ATOM 808 C C . MET A 1 108 ? -21.639 7.360 19.078 1.00 47.22 108 MET A C 1
ATOM 810 O O . MET A 1 108 ? -22.455 7.639 19.960 1.00 47.22 108 MET A O 1
ATOM 814 N N . PRO A 1 109 ? -20.314 7.480 19.271 1.00 46.66 109 PRO A N 1
ATOM 815 C CA . PRO A 1 109 ? -19.775 8.027 20.506 1.00 46.66 109 PRO A CA 1
ATOM 816 C C . PRO A 1 109 ? -20.478 9.353 20.804 1.00 46.66 109 PRO A C 1
ATOM 818 O O . PRO A 1 109 ? -20.275 10.340 20.095 1.00 46.66 109 PRO A O 1
ATOM 821 N N . VAL A 1 110 ? -21.357 9.346 21.815 1.00 42.69 110 VAL A N 1
ATOM 822 C CA . VAL A 1 110 ? -21.966 10.555 22.366 1.00 42.69 110 VAL A CA 1
ATOM 823 C C . VAL A 1 110 ? -20.800 11.478 22.646 1.00 42.69 110 VAL A C 1
ATOM 825 O O . VAL A 1 110 ? -19.860 11.045 23.307 1.00 42.69 110 VAL A O 1
ATOM 828 N N . LEU A 1 111 ? -20.849 12.680 22.067 1.00 43.06 111 LEU A N 1
ATOM 829 C CA . LEU A 1 111 ? -19.819 13.712 22.129 1.00 43.06 111 LEU A CA 1
ATOM 830 C C . LEU A 1 111 ? -19.234 13.793 23.543 1.00 43.06 111 LEU A C 1
ATOM 832 O O . LEU A 1 111 ? -19.747 14.504 24.408 1.00 43.06 111 LEU A O 1
ATOM 836 N N . LEU A 1 112 ? -18.150 13.053 23.773 1.00 40.19 112 LEU A N 1
ATOM 837 C CA . LEU A 1 112 ? -17.260 13.328 24.878 1.00 40.19 112 LEU A CA 1
ATOM 838 C C . LEU A 1 112 ? -16.714 14.740 24.639 1.00 40.19 112 LEU A C 1
ATOM 840 O O . LEU A 1 112 ? -16.673 15.206 23.493 1.00 40.19 112 LEU A O 1
ATOM 844 N N . PRO A 1 113 ? -16.274 15.450 25.679 1.00 35.34 113 PRO A N 1
ATOM 845 C CA . PRO A 1 113 ? -15.454 16.634 25.481 1.00 35.34 113 PRO A CA 1
ATOM 846 C C . PRO A 1 113 ? -14.196 16.221 24.685 1.00 35.34 113 PRO A C 1
ATOM 848 O O . PRO A 1 113 ? -13.274 15.637 25.250 1.00 35.34 113 PRO A O 1
ATOM 851 N N . GLY A 1 114 ? -14.204 16.455 23.364 1.00 45.69 114 GLY A N 1
ATOM 852 C CA . GLY A 1 114 ? -13.212 15.935 22.408 1.00 45.69 114 GLY A CA 1
ATOM 853 C C . GLY A 1 114 ? -13.688 14.766 21.527 1.00 45.69 114 GLY A C 1
ATOM 854 O O . GLY A 1 114 ? -12.957 13.792 21.403 1.00 45.69 114 GLY A O 1
ATOM 855 N N . GLY A 1 115 ? -14.918 14.839 20.996 1.00 52.62 115 GLY A N 1
ATOM 856 C CA . GLY A 1 115 ? -15.622 13.774 20.261 1.00 52.62 115 GLY A CA 1
ATOM 857 C C . GLY A 1 115 ? -14.952 13.226 18.990 1.00 52.62 115 GLY A C 1
ATOM 858 O O . GLY A 1 115 ? -13.836 13.589 18.641 1.00 52.62 115 GLY A O 1
ATOM 859 N N . HIS A 1 116 ? -15.660 12.317 18.308 1.00 57.41 116 HIS A N 1
ATOM 860 C CA . HIS A 1 116 ? -15.232 11.776 17.018 1.00 57.41 116 HIS A CA 1
ATOM 861 C C . HIS A 1 116 ? -15.203 12.882 15.958 1.00 57.41 116 HIS A C 1
ATOM 863 O O . HIS A 1 116 ? -16.128 13.691 15.875 1.00 57.41 116 HIS A O 1
ATOM 869 N N . SER A 1 117 ? -14.149 12.881 15.155 1.00 72.69 117 SER A N 1
ATOM 870 C CA . SER A 1 117 ? -13.942 13.803 14.041 1.00 72.69 117 SER A CA 1
ATOM 871 C C . SER A 1 117 ? -14.157 13.081 12.712 1.00 72.69 117 SER A C 1
ATOM 873 O O . SER A 1 117 ? -14.167 11.851 12.650 1.00 72.69 117 SER A O 1
ATOM 875 N N . ILE A 1 118 ? -14.321 13.828 11.625 1.00 81.12 118 ILE A N 1
ATOM 876 C CA . ILE A 1 118 ? -14.241 13.253 10.274 1.00 81.12 118 ILE A CA 1
ATOM 877 C C . ILE A 1 118 ? -12.775 13.138 9.855 1.00 81.12 118 ILE A C 1
ATOM 879 O O . ILE A 1 118 ? -11.939 13.916 10.316 1.00 81.12 118 ILE A O 1
ATOM 883 N N . ILE A 1 119 ? -12.446 12.197 8.969 1.00 84.50 119 ILE A N 1
ATOM 884 C CA . ILE A 1 119 ? -11.051 11.934 8.581 1.00 84.50 119 ILE A CA 1
ATOM 885 C C . ILE A 1 119 ? -10.325 13.193 8.060 1.00 84.50 119 ILE A C 1
ATOM 887 O O . ILE A 1 119 ? -9.186 13.399 8.470 1.00 84.50 119 ILE A O 1
ATOM 891 N N . PRO A 1 120 ? -10.944 14.103 7.279 1.00 86.25 120 PRO A N 1
ATOM 892 C CA . PRO A 1 120 ? -10.281 15.343 6.859 1.00 86.25 120 PRO A CA 1
ATOM 893 C C . PRO A 1 120 ? -9.790 16.253 7.998 1.00 86.25 120 PRO A C 1
ATOM 895 O O . PRO A 1 120 ? -8.850 17.016 7.803 1.00 86.25 120 PRO A O 1
ATOM 898 N N . GLU A 1 121 ? -10.385 16.189 9.194 1.00 87.12 121 GLU A N 1
ATOM 899 C CA . GLU A 1 121 ? -9.923 16.988 10.341 1.00 87.12 121 GLU A CA 1
ATOM 900 C C . GLU A 1 121 ? -8.584 16.487 10.905 1.00 87.12 121 GLU A C 1
ATOM 902 O O . GLU A 1 121 ? -7.882 17.244 11.580 1.00 87.12 121 GLU A O 1
ATOM 907 N N . LEU A 1 122 ? -8.199 15.240 10.601 1.00 87.81 122 LEU A N 1
ATOM 908 C CA . LEU A 1 122 ? -6.936 14.644 11.034 1.00 87.81 122 LEU A CA 1
ATOM 909 C C . LEU A 1 122 ? -5.726 15.463 10.564 1.00 87.81 122 LEU A C 1
ATOM 911 O O . LEU A 1 122 ? -4.777 15.598 11.330 1.00 87.81 122 LEU A O 1
ATOM 915 N N . GLU A 1 123 ? -5.776 16.076 9.374 1.00 89.62 123 GLU A N 1
ATOM 916 C CA . GLU A 1 123 ? -4.688 16.917 8.842 1.00 89.62 123 GLU A CA 1
ATOM 917 C C . GLU A 1 123 ? -4.306 18.058 9.800 1.00 89.62 123 GLU A C 1
ATOM 919 O O . GLU A 1 123 ? -3.125 18.357 9.984 1.00 89.62 123 GLU A O 1
ATOM 924 N N . GLY A 1 124 ? -5.302 18.678 10.440 1.00 85.56 124 GLY A N 1
ATOM 925 C CA . GLY A 1 124 ? -5.093 19.771 11.390 1.00 85.56 124 GLY A CA 1
ATOM 926 C C . GLY A 1 124 ? -4.748 19.316 12.810 1.00 85.56 124 GLY A C 1
ATOM 927 O O . GLY A 1 124 ? -4.314 20.138 13.618 1.00 85.56 124 GLY A O 1
ATOM 928 N N . ILE A 1 125 ? -4.952 18.034 13.128 1.00 87.62 125 ILE A N 1
ATOM 929 C CA . ILE A 1 125 ? -4.756 17.462 14.469 1.00 87.62 125 ILE A CA 1
ATOM 930 C C . ILE A 1 125 ? -3.404 16.756 14.576 1.00 87.62 125 ILE A C 1
ATOM 932 O O . ILE A 1 125 ? -2.683 16.954 15.554 1.00 87.62 125 ILE A O 1
ATOM 936 N N . ASP A 1 126 ? -3.071 15.924 13.592 1.00 90.31 126 ASP A N 1
ATOM 937 C CA . ASP A 1 126 ? -1.816 15.186 13.521 1.00 90.31 126 ASP A CA 1
ATOM 938 C C . ASP A 1 126 ? -1.442 14.935 12.055 1.00 90.31 126 ASP A C 1
ATOM 940 O O . ASP A 1 126 ? -1.931 14.004 11.406 1.00 90.31 126 ASP A O 1
ATOM 944 N N . LYS A 1 127 ? -0.560 15.795 11.536 1.00 89.88 127 LYS A N 1
ATOM 945 C CA . LYS A 1 127 ? -0.129 15.756 10.138 1.00 89.88 127 LYS A CA 1
ATOM 946 C C . LYS A 1 127 ? 0.584 14.447 9.783 1.00 89.88 127 LYS A C 1
ATOM 948 O O . LYS A 1 127 ? 0.410 13.953 8.673 1.00 89.88 127 LYS A O 1
ATOM 953 N N . ASP A 1 128 ? 1.357 13.876 10.702 1.00 90.69 128 ASP A N 1
ATOM 954 C CA . ASP A 1 128 ? 2.128 12.662 10.423 1.00 90.69 128 ASP A CA 1
ATOM 955 C C . ASP A 1 128 ? 1.189 11.459 10.260 1.00 90.69 128 ASP A C 1
ATOM 957 O O . ASP A 1 128 ? 1.345 10.651 9.341 1.00 90.69 128 ASP A O 1
ATOM 961 N N . VAL A 1 129 ? 0.159 11.370 11.107 1.00 91.12 129 VAL A N 1
ATOM 962 C CA . VAL A 1 129 ? -0.869 10.325 10.994 1.00 91.12 129 VAL A CA 1
ATOM 963 C C . VAL A 1 129 ? -1.763 10.557 9.772 1.00 91.12 129 VAL A C 1
ATOM 965 O O . VAL A 1 129 ? -2.130 9.588 9.107 1.00 91.12 129 VAL A O 1
ATOM 968 N N . TRP A 1 130 ? -2.071 11.811 9.422 1.00 91.62 130 TRP A N 1
ATOM 969 C CA . TRP A 1 130 ? -2.766 12.144 8.173 1.00 91.62 130 TRP A CA 1
ATOM 970 C C . TRP A 1 130 ? -1.987 11.692 6.936 1.00 91.62 130 TRP A C 1
ATOM 972 O O . TRP A 1 130 ? -2.532 10.962 6.109 1.00 91.62 130 TRP A O 1
ATOM 982 N N . ASP A 1 131 ? -0.713 12.075 6.823 1.00 89.94 131 ASP A N 1
ATOM 983 C CA . ASP A 1 131 ? 0.148 11.702 5.698 1.00 89.94 131 ASP A CA 1
ATOM 984 C C . ASP A 1 131 ? 0.276 10.172 5.597 1.00 89.94 131 ASP A C 1
ATOM 986 O O . ASP A 1 131 ? 0.264 9.602 4.501 1.00 89.94 131 ASP A O 1
ATOM 990 N N . TYR A 1 132 ? 0.341 9.485 6.742 1.00 89.88 132 TYR A N 1
ATOM 991 C CA . TYR A 1 132 ? 0.351 8.028 6.798 1.00 89.88 132 TYR A CA 1
ATOM 992 C C . TYR A 1 132 ? -0.973 7.405 6.332 1.00 89.88 132 TYR A C 1
ATOM 994 O O . TYR A 1 132 ? -0.953 6.487 5.515 1.00 89.88 132 TYR A O 1
ATOM 1002 N N . TYR A 1 133 ? -2.125 7.924 6.765 1.00 90.31 133 TYR A N 1
ATOM 1003 C CA . TYR A 1 133 ? -3.433 7.484 6.269 1.00 90.31 133 TYR A CA 1
ATOM 1004 C C . TYR A 1 133 ? -3.587 7.729 4.758 1.00 90.31 133 TYR A C 1
ATOM 1006 O O . TYR A 1 133 ? -4.010 6.822 4.042 1.00 90.31 133 TYR A O 1
ATOM 1014 N N . GLN A 1 134 ? -3.170 8.895 4.249 1.00 89.88 134 GLN A N 1
ATOM 1015 C CA . GLN A 1 134 ? -3.168 9.201 2.812 1.00 89.88 134 GLN A CA 1
ATOM 1016 C C . GLN A 1 134 ? -2.343 8.180 2.021 1.00 89.88 134 GLN A C 1
ATOM 1018 O O . GLN A 1 134 ? -2.750 7.720 0.954 1.00 89.88 134 GLN A O 1
ATOM 1023 N N . LYS A 1 135 ? -1.203 7.758 2.576 1.00 86.69 135 LYS A N 1
ATOM 1024 C CA . LYS A 1 135 ? -0.388 6.690 1.997 1.00 86.69 135 LYS A CA 1
ATOM 1025 C C . LYS A 1 135 ? -1.118 5.344 1.975 1.00 86.69 135 LYS A C 1
ATOM 1027 O O . LYS A 1 135 ? -1.029 4.641 0.974 1.00 86.69 135 LYS A O 1
ATOM 1032 N N . VAL A 1 136 ? -1.853 5.003 3.037 1.00 87.94 136 VAL A N 1
ATOM 1033 C CA . VAL A 1 136 ? -2.644 3.763 3.124 1.00 87.94 136 VAL A CA 1
ATOM 1034 C C . VAL A 1 136 ? -3.742 3.717 2.064 1.00 87.94 136 VAL A C 1
ATOM 1036 O O . VAL A 1 136 ? -3.853 2.718 1.354 1.00 87.94 136 VAL A O 1
ATOM 1039 N N . ILE A 1 137 ? -4.525 4.790 1.916 1.00 86.75 137 ILE A N 1
ATOM 1040 C CA . ILE A 1 137 ? -5.599 4.846 0.908 1.00 86.75 137 ILE A CA 1
ATOM 1041 C C . ILE A 1 137 ? -5.064 4.968 -0.524 1.00 86.75 137 ILE A C 1
ATOM 1043 O O . ILE A 1 137 ? -5.750 4.581 -1.467 1.00 86.75 137 ILE A O 1
ATOM 1047 N N . GLY A 1 138 ? -3.824 5.442 -0.693 1.00 83.38 138 GLY A N 1
ATOM 1048 C CA . GLY A 1 138 ? -3.085 5.361 -1.956 1.00 83.38 138 GLY A CA 1
ATOM 1049 C C . GLY A 1 138 ? -2.797 3.920 -2.401 1.00 83.38 138 GLY A C 1
ATOM 1050 O O . GLY A 1 138 ? -2.496 3.691 -3.573 1.00 83.38 138 GLY A O 1
ATOM 1051 N N . GLY A 1 139 ? -2.947 2.952 -1.493 1.00 81.81 139 GLY A N 1
ATOM 1052 C CA . GLY A 1 139 ? -2.838 1.527 -1.765 1.00 81.81 139 GLY A CA 1
ATOM 1053 C C . GLY A 1 139 ? -1.405 1.001 -1.759 1.00 81.81 139 GLY A C 1
ATOM 1054 O O . GLY A 1 139 ? -0.425 1.720 -1.566 1.00 81.81 139 GLY A O 1
ATOM 1055 N N . VAL A 1 140 ? -1.291 -0.312 -1.955 1.00 81.69 140 VAL A N 1
ATOM 1056 C CA . VAL A 1 140 ? -0.010 -1.029 -2.024 1.00 81.69 140 VAL A CA 1
ATOM 1057 C C . VAL A 1 140 ? 0.687 -0.702 -3.349 1.00 81.69 140 VAL A C 1
ATOM 1059 O O . VAL A 1 140 ? 0.074 -0.780 -4.411 1.00 81.69 140 VAL A O 1
ATOM 1062 N N . THR A 1 141 ? 1.971 -0.341 -3.303 1.00 88.75 141 THR A N 1
ATOM 1063 C CA . THR A 1 141 ? 2.743 0.087 -4.481 1.00 88.75 141 THR A CA 1
ATOM 1064 C C . THR A 1 141 ? 4.180 -0.436 -4.448 1.00 88.75 141 THR A C 1
ATOM 1066 O O . THR A 1 141 ? 4.813 -0.487 -3.394 1.00 88.75 141 THR A O 1
ATOM 1069 N N . GLY A 1 142 ? 4.739 -0.776 -5.616 1.00 91.00 142 GLY A N 1
ATOM 1070 C CA . GLY A 1 142 ? 6.164 -1.107 -5.781 1.00 91.00 142 GLY A CA 1
ATOM 1071 C C . GLY A 1 142 ? 7.098 0.113 -5.739 1.00 91.00 142 GLY A C 1
ATOM 1072 O O . GLY A 1 142 ? 8.321 -0.028 -5.877 1.00 91.00 142 GLY A O 1
ATOM 1073 N N . GLY A 1 143 ? 6.528 1.306 -5.544 1.00 92.00 143 GLY A N 1
ATOM 1074 C CA . GLY A 1 143 ? 7.227 2.580 -5.637 1.00 92.00 143 GLY A CA 1
ATOM 1075 C C . GLY A 1 143 ? 7.433 3.013 -7.088 1.00 92.00 143 GLY A C 1
ATOM 1076 O O . GLY A 1 143 ? 6.930 2.388 -8.024 1.00 92.00 143 GLY A O 1
ATOM 1077 N N . THR A 1 144 ? 8.189 4.089 -7.273 1.00 94.88 144 THR A N 1
ATOM 1078 C CA . THR A 1 144 ? 8.473 4.659 -8.592 1.00 94.88 144 THR A CA 1
ATOM 1079 C C . THR A 1 144 ? 9.962 4.748 -8.873 1.00 94.88 144 THR A C 1
ATOM 1081 O O . THR A 1 144 ? 10.778 4.936 -7.967 1.00 94.88 144 THR A O 1
ATOM 1084 N N . ILE A 1 145 ? 10.300 4.603 -10.149 1.00 96.69 145 ILE A N 1
ATOM 1085 C CA . ILE A 1 145 ? 11.657 4.636 -10.688 1.00 96.69 145 ILE A CA 1
ATOM 1086 C C . ILE A 1 145 ? 11.744 5.637 -11.839 1.00 96.69 145 ILE A C 1
ATOM 1088 O O . ILE A 1 145 ? 10.770 5.831 -12.573 1.00 96.69 145 ILE A O 1
ATOM 1092 N N . GLU A 1 146 ? 12.917 6.236 -12.014 1.00 96.12 146 GLU A N 1
ATOM 1093 C CA . GLU A 1 146 ? 13.223 7.166 -13.103 1.00 96.12 146 GLU A CA 1
ATOM 1094 C C . GLU A 1 146 ? 14.643 6.938 -13.633 1.00 96.12 146 GLU A C 1
ATOM 1096 O O . GLU A 1 146 ? 15.491 6.358 -12.956 1.00 96.12 146 GLU A O 1
ATOM 1101 N N . LEU A 1 147 ? 14.898 7.378 -14.867 1.00 93.44 147 LEU A N 1
ATOM 1102 C CA . LEU A 1 147 ? 16.246 7.384 -15.430 1.00 93.44 147 LEU A CA 1
ATOM 1103 C C . LEU A 1 147 ? 17.043 8.548 -14.844 1.00 93.44 147 LEU A C 1
ATOM 1105 O O . LEU A 1 147 ? 16.623 9.700 -14.937 1.00 93.44 147 LEU A O 1
ATOM 1109 N N . ASP A 1 148 ? 18.231 8.257 -14.331 1.00 90.69 148 ASP A N 1
ATOM 1110 C CA . ASP A 1 148 ? 19.241 9.263 -14.024 1.00 90.69 148 ASP A CA 1
ATOM 1111 C C . ASP A 1 148 ? 20.053 9.556 -15.293 1.00 90.69 148 ASP A C 1
ATOM 1113 O O . ASP A 1 148 ? 21.152 9.041 -15.517 1.00 90.69 148 ASP A O 1
ATOM 1117 N N . GLY A 1 149 ? 19.436 10.318 -16.202 1.00 85.25 149 GLY A N 1
ATOM 1118 C CA . GLY A 1 149 ? 20.056 10.764 -17.445 1.00 85.25 149 GLY A CA 1
ATOM 1119 C C . GLY A 1 149 ? 19.169 10.634 -18.682 1.00 85.25 149 GLY A C 1
ATOM 1120 O O . GLY A 1 149 ? 17.951 10.785 -18.640 1.00 85.25 149 GLY A O 1
ATOM 1121 N N . SER A 1 150 ? 19.818 10.423 -19.827 1.00 85.25 150 SER A N 1
ATOM 1122 C CA . SER A 1 150 ? 19.171 10.384 -21.143 1.00 85.25 150 SER A CA 1
ATOM 1123 C C . SER A 1 150 ? 18.345 9.112 -21.340 1.00 85.25 150 SER A C 1
ATOM 1125 O O . SER A 1 150 ? 18.818 8.018 -21.056 1.00 85.25 150 SER A O 1
ATOM 1127 N N . SER A 1 151 ? 17.163 9.237 -21.949 1.00 89.19 151 SER A N 1
ATOM 1128 C CA . SER A 1 151 ? 16.372 8.096 -22.435 1.00 89.19 151 SER A CA 1
ATOM 1129 C C . SER A 1 151 ? 16.914 7.481 -23.726 1.00 89.19 151 SER A C 1
ATOM 1131 O O . SER A 1 151 ? 16.361 6.508 -24.224 1.00 89.19 151 SER A O 1
ATOM 1133 N N . THR A 1 152 ? 17.983 8.041 -24.296 1.00 89.12 152 THR A N 1
ATOM 1134 C CA . THR A 1 152 ? 18.648 7.519 -25.495 1.00 89.12 152 THR A CA 1
ATOM 1135 C C . THR A 1 152 ? 20.103 7.164 -25.200 1.00 89.12 152 THR A C 1
ATOM 1137 O O . THR A 1 152 ? 20.839 7.998 -24.665 1.00 89.12 152 THR A O 1
ATOM 1140 N N . SER A 1 153 ? 20.522 5.959 -25.595 1.00 86.94 153 SER A N 1
ATOM 1141 C CA . SER A 1 153 ? 21.898 5.454 -25.498 1.00 86.94 153 SER A CA 1
ATOM 1142 C C . SER A 1 153 ? 22.374 4.895 -26.845 1.00 86.94 153 SER A C 1
ATOM 1144 O O . SER A 1 153 ? 21.563 4.570 -27.706 1.00 86.94 153 SER A O 1
ATOM 1146 N N . CYS A 1 154 ? 23.686 4.801 -27.063 1.00 86.12 154 CYS A N 1
ATOM 1147 C CA . CYS A 1 154 ? 24.242 4.180 -28.270 1.00 86.12 154 CYS A CA 1
ATOM 1148 C C . CY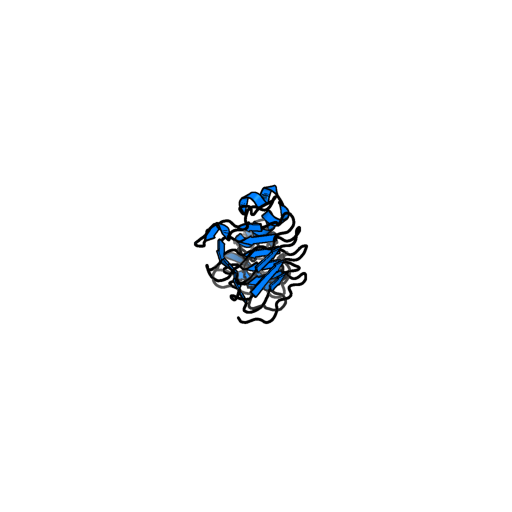S A 1 154 ? 24.443 2.676 -28.055 1.00 86.12 154 CYS A C 1
ATOM 1150 O O . CYS A 1 154 ? 24.788 2.247 -26.954 1.00 86.12 154 CYS A O 1
ATOM 1152 N N . ALA A 1 155 ? 24.300 1.879 -29.113 1.00 85.06 155 ALA A N 1
ATOM 1153 C CA . ALA A 1 155 ? 24.580 0.448 -29.070 1.00 85.06 155 ALA A CA 1
ATOM 1154 C C . ALA A 1 155 ? 25.996 0.178 -28.525 1.00 85.06 155 ALA A C 1
ATOM 1156 O O . ALA A 1 155 ? 26.962 0.843 -28.911 1.00 85.06 155 ALA A O 1
ATOM 1157 N N . GLY A 1 156 ? 26.105 -0.773 -27.594 1.00 76.81 156 GLY A N 1
ATOM 1158 C CA . GLY A 1 156 ? 27.357 -1.098 -26.898 1.00 76.81 156 GLY A CA 1
ATOM 1159 C C . GLY A 1 156 ? 27.814 -0.081 -25.840 1.00 76.81 156 GLY A C 1
ATOM 1160 O O . GLY A 1 156 ? 28.880 -0.259 -25.257 1.00 76.81 156 GLY A O 1
ATOM 1161 N N . SER A 1 157 ? 27.044 0.981 -25.579 1.00 79.25 157 SER A N 1
ATOM 1162 C CA . SER A 1 157 ? 27.279 1.871 -24.432 1.00 79.25 157 SER A CA 1
ATOM 1163 C C . SER A 1 157 ? 26.608 1.324 -23.174 1.00 79.25 157 SER A C 1
ATOM 1165 O O . SER A 1 157 ? 25.650 0.558 -23.254 1.00 79.25 157 SER A O 1
ATOM 1167 N N . SER A 1 158 ? 27.084 1.746 -22.002 1.00 78.25 158 SER A N 1
ATOM 1168 C CA . SER A 1 158 ? 26.433 1.411 -20.735 1.00 78.25 158 SER A CA 1
ATOM 1169 C C . SER A 1 158 ? 25.021 1.994 -20.663 1.00 78.25 158 SER A C 1
ATOM 1171 O O . SER A 1 158 ? 24.764 3.100 -21.153 1.00 78.25 158 SER A O 1
ATOM 1173 N N . LEU A 1 159 ? 24.117 1.269 -20.009 1.00 78.12 159 LEU A N 1
ATOM 1174 C CA . LEU A 1 159 ? 22.781 1.768 -19.693 1.00 78.12 159 LEU A CA 1
ATOM 1175 C C . LEU A 1 159 ? 22.877 2.992 -18.752 1.00 78.12 159 LEU A C 1
ATOM 1177 O O . LEU A 1 159 ? 23.706 2.971 -17.836 1.00 78.12 159 LEU A O 1
ATOM 1181 N N . PRO A 1 160 ? 22.043 4.037 -18.928 1.00 84.88 160 PRO A N 1
ATOM 1182 C CA . PRO A 1 160 ? 21.843 5.053 -17.897 1.00 84.88 160 PRO A CA 1
ATOM 1183 C C . PRO A 1 160 ? 21.422 4.406 -16.572 1.00 84.88 160 PRO A C 1
ATOM 1185 O O . PRO A 1 160 ? 20.690 3.416 -16.568 1.00 84.88 160 PRO A O 1
ATOM 1188 N N . SER A 1 161 ? 21.855 4.959 -15.442 1.00 90.50 161 SER A N 1
ATOM 1189 C CA . SER A 1 161 ? 21.391 4.458 -14.146 1.00 90.50 161 SER A CA 1
ATOM 1190 C C . SER A 1 161 ? 19.881 4.670 -14.006 1.00 90.50 161 SER A C 1
ATOM 1192 O O . SER A 1 161 ? 19.337 5.669 -14.474 1.00 90.50 161 SER A O 1
ATOM 1194 N N . ILE A 1 162 ? 19.197 3.735 -13.351 1.00 93.69 162 ILE A N 1
ATOM 1195 C CA . ILE A 1 162 ? 17.787 3.867 -12.981 1.00 93.69 162 ILE A CA 1
ATOM 1196 C C . ILE A 1 162 ? 17.721 4.038 -11.470 1.00 93.69 162 ILE A C 1
ATOM 1198 O O . ILE A 1 162 ? 18.125 3.149 -10.716 1.00 93.69 162 ILE A O 1
ATOM 1202 N N . VAL A 1 163 ? 17.203 5.180 -11.033 1.00 94.38 163 VAL A N 1
ATOM 1203 C CA . VAL A 1 163 ? 17.145 5.573 -9.627 1.00 94.38 163 VAL A CA 1
ATOM 1204 C C . VAL A 1 163 ? 15.744 5.408 -9.059 1.00 94.38 163 VAL A C 1
ATOM 1206 O O . VAL A 1 163 ? 14.735 5.414 -9.769 1.00 94.38 163 VAL A O 1
ATOM 1209 N N . ASN A 1 164 ? 15.681 5.240 -7.743 1.00 93.94 164 ASN A N 1
ATOM 1210 C CA . ASN A 1 164 ? 14.431 5.136 -7.012 1.00 93.94 164 ASN A CA 1
ATOM 1211 C C . ASN A 1 164 ? 13.908 6.524 -6.629 1.00 93.94 164 ASN A C 1
ATOM 1213 O O . ASN A 1 164 ? 14.569 7.243 -5.885 1.00 93.94 164 ASN A O 1
ATOM 1217 N N . MET A 1 165 ? 12.680 6.844 -7.028 1.00 93.31 165 MET A N 1
ATOM 1218 C CA . MET A 1 165 ? 12.031 8.110 -6.677 1.00 93.31 165 MET A CA 1
ATOM 1219 C C . MET A 1 165 ? 11.123 7.974 -5.460 1.00 93.31 165 MET A C 1
ATOM 1221 O O . MET A 1 165 ? 11.149 8.808 -4.557 1.00 93.31 165 MET A O 1
ATOM 1225 N N . THR A 1 166 ? 10.347 6.892 -5.395 1.00 90.88 166 THR A N 1
ATOM 1226 C CA . THR A 1 166 ? 9.526 6.574 -4.221 1.00 90.88 166 THR A CA 1
ATOM 1227 C C . THR A 1 166 ? 9.717 5.122 -3.821 1.00 90.88 166 THR A C 1
ATOM 1229 O O . THR A 1 166 ? 9.868 4.238 -4.661 1.00 90.88 166 THR A O 1
ATOM 1232 N N . VAL A 1 167 ? 9.758 4.871 -2.514 1.00 87.44 167 VAL A N 1
ATOM 1233 C CA . VAL A 1 167 ? 9.933 3.519 -1.970 1.00 87.44 167 VAL A CA 1
ATOM 1234 C C . VAL A 1 167 ? 8.660 2.691 -2.121 1.00 87.44 167 VAL A C 1
ATOM 1236 O O . VAL A 1 167 ? 7.554 3.232 -2.089 1.00 87.44 167 VAL A O 1
ATOM 1239 N N . ALA A 1 168 ? 8.822 1.372 -2.223 1.00 89.06 168 ALA A N 1
ATOM 1240 C CA . ALA A 1 168 ? 7.698 0.452 -2.132 1.00 89.06 168 ALA A CA 1
ATOM 1241 C C . ALA A 1 168 ? 6.977 0.598 -0.784 1.00 89.06 168 ALA A C 1
ATOM 1243 O O . ALA A 1 168 ? 7.581 0.916 0.248 1.00 89.06 168 ALA A O 1
ATOM 1244 N N . TRP A 1 169 ? 5.671 0.363 -0.799 1.00 85.56 169 TRP A N 1
ATOM 1245 C CA . TRP A 1 169 ? 4.836 0.354 0.390 1.00 85.56 169 TRP A CA 1
ATOM 1246 C C . TRP A 1 169 ? 3.836 -0.800 0.306 1.00 85.56 169 TRP A C 1
ATOM 1248 O O . TRP A 1 169 ? 3.255 -0.992 -0.765 1.00 85.56 169 TRP A O 1
ATOM 1258 N N . PRO A 1 170 ? 3.579 -1.532 1.405 1.00 82.00 170 PRO A N 1
ATOM 1259 C CA . PRO A 1 170 ? 4.103 -1.363 2.768 1.00 82.00 170 PRO A CA 1
ATOM 1260 C C . PRO A 1 170 ? 5.604 -1.555 2.968 1.00 82.00 170 PRO A C 1
ATOM 1262 O O . PRO A 1 170 ? 6.292 -2.140 2.136 1.00 82.00 170 PRO A O 1
ATOM 1265 N N . ALA A 1 171 ? 6.117 -1.115 4.122 1.00 81.25 171 ALA A N 1
ATOM 1266 C CA . ALA A 1 171 ? 7.540 -1.214 4.454 1.00 81.25 171 ALA A CA 1
ATOM 1267 C C . ALA A 1 171 ? 8.070 -2.661 4.477 1.00 81.25 171 ALA A C 1
ATOM 1269 O O . ALA A 1 171 ? 9.280 -2.861 4.448 1.00 81.25 171 ALA A O 1
ATOM 1270 N N . ALA A 1 172 ? 7.199 -3.673 4.525 1.00 82.12 172 ALA A N 1
ATOM 1271 C CA . ALA A 1 172 ? 7.572 -5.085 4.441 1.00 82.12 172 ALA A CA 1
ATOM 1272 C C . ALA A 1 172 ? 8.181 -5.491 3.078 1.00 82.12 172 ALA A C 1
ATOM 1274 O O . ALA A 1 172 ? 8.930 -6.471 3.012 1.00 82.12 172 ALA A O 1
ATOM 1275 N N . PHE A 1 173 ? 7.901 -4.739 2.009 1.00 85.44 173 PHE A N 1
ATOM 1276 C CA . PHE A 1 173 ? 8.451 -4.952 0.670 1.00 85.44 173 PHE A CA 1
ATOM 1277 C C . PHE A 1 173 ? 9.886 -4.415 0.602 1.00 85.44 173 PHE A C 1
ATOM 1279 O O . PHE A 1 173 ? 10.107 -3.211 0.495 1.00 85.44 173 PHE A O 1
ATOM 1286 N N . LYS A 1 174 ? 10.879 -5.308 0.709 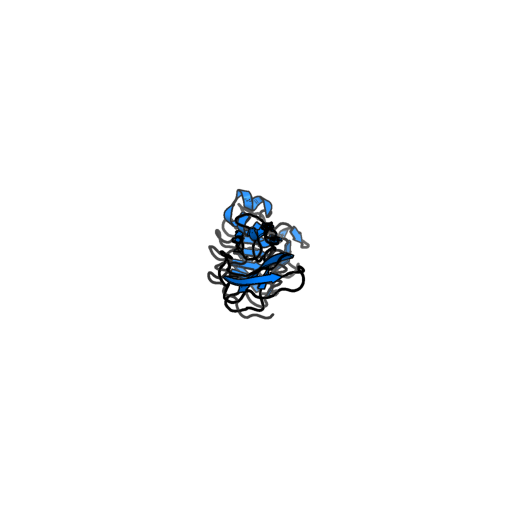1.00 88.50 174 LYS A N 1
ATOM 1287 C CA . LYS A 1 174 ? 12.306 -4.928 0.810 1.00 88.50 174 LYS A CA 1
ATOM 1288 C C . LYS A 1 174 ? 13.258 -5.756 -0.049 1.00 88.50 174 LYS A C 1
ATOM 1290 O O . LYS A 1 174 ? 14.456 -5.483 -0.032 1.00 88.50 174 LYS A O 1
ATOM 1295 N N . LYS A 1 175 ? 12.771 -6.785 -0.749 1.00 92.44 175 LYS A N 1
ATOM 1296 C CA . LYS A 1 175 ? 13.597 -7.608 -1.639 1.00 92.44 175 LYS A CA 1
ATOM 1297 C C . LYS A 1 175 ? 13.367 -7.171 -3.081 1.00 92.44 175 LYS A C 1
ATOM 1299 O O . LYS A 1 175 ? 12.233 -7.238 -3.551 1.00 92.44 175 LYS A O 1
ATOM 1304 N N . TYR A 1 176 ? 14.427 -6.744 -3.759 1.00 93.81 176 TYR A N 1
ATOM 1305 C CA . TYR A 1 176 ? 14.355 -6.208 -5.115 1.00 93.81 176 TYR A CA 1
ATOM 1306 C C . TYR A 1 176 ? 14.862 -7.220 -6.143 1.00 93.81 176 TYR A C 1
ATOM 1308 O O . TYR A 1 176 ? 15.754 -8.019 -5.861 1.00 93.81 176 TYR A O 1
ATOM 1316 N N . SER A 1 177 ? 14.278 -7.173 -7.335 1.00 94.00 177 SER A N 1
ATOM 1317 C CA . SER A 1 177 ? 14.780 -7.815 -8.548 1.00 94.00 177 SER A CA 1
ATOM 1318 C C . SER A 1 177 ? 14.465 -6.905 -9.723 1.00 94.00 177 SER A C 1
ATOM 1320 O O . SER A 1 177 ? 13.393 -6.299 -9.765 1.00 94.00 177 SER A O 1
ATOM 1322 N N . TRP A 1 178 ? 15.365 -6.825 -10.691 1.00 95.25 178 TRP A N 1
ATOM 1323 C CA . TRP A 1 178 ? 15.144 -6.035 -11.896 1.00 95.25 178 TRP A CA 1
ATOM 1324 C C . TRP A 1 178 ? 14.742 -6.907 -13.074 1.00 95.25 178 TRP A C 1
ATOM 1326 O O . TRP A 1 178 ? 15.195 -8.042 -13.210 1.00 95.25 178 TRP A O 1
ATOM 1336 N N . GLU A 1 179 ? 13.874 -6.366 -13.920 1.00 95.50 179 GLU A N 1
ATOM 1337 C CA . GLU A 1 179 ? 13.413 -7.013 -15.140 1.00 95.50 179 GLU A CA 1
ATOM 1338 C C . GLU A 1 179 ? 13.513 -6.039 -16.316 1.00 95.50 179 GLU A C 1
ATOM 1340 O O . GLU A 1 179 ? 13.322 -4.829 -16.154 1.00 95.50 179 GLU A O 1
ATOM 1345 N N . TYR A 1 180 ? 13.766 -6.578 -17.506 1.00 94.50 180 TYR A N 1
ATOM 1346 C CA . TYR A 1 180 ? 13.725 -5.832 -18.757 1.00 94.50 180 TYR A CA 1
ATOM 1347 C C . TYR A 1 180 ? 12.804 -6.490 -19.785 1.00 94.50 180 TYR A C 1
ATOM 1349 O O . TYR A 1 180 ? 12.571 -7.698 -19.758 1.00 94.50 180 TYR A O 1
ATOM 1357 N N . SER A 1 181 ? 12.304 -5.699 -20.724 1.00 96.00 181 SER A N 1
ATOM 1358 C CA . SER A 1 181 ? 11.460 -6.146 -21.825 1.00 96.00 181 SER A CA 1
ATOM 1359 C C . SER A 1 181 ? 11.813 -5.397 -23.106 1.00 96.00 181 SER A C 1
ATOM 1361 O O . SER A 1 181 ? 12.190 -4.231 -23.055 1.00 96.00 181 SER A O 1
ATOM 1363 N N . VAL A 1 182 ? 11.676 -6.055 -24.256 1.00 94.81 182 VAL A N 1
ATOM 1364 C CA . VAL A 1 182 ? 11.851 -5.440 -25.590 1.00 94.81 182 VAL A CA 1
ATOM 1365 C C . VAL A 1 182 ? 10.516 -5.097 -26.261 1.00 94.81 182 VAL A C 1
ATOM 1367 O O . VAL A 1 182 ? 10.488 -4.520 -27.342 1.00 94.81 182 VAL A O 1
ATOM 1370 N N . ASP A 1 183 ? 9.398 -5.472 -25.636 1.00 94.38 183 ASP A N 1
ATOM 1371 C CA . ASP A 1 183 ? 8.044 -5.314 -26.177 1.00 94.38 183 ASP A CA 1
ATOM 1372 C C . ASP A 1 183 ? 7.031 -4.794 -25.142 1.00 94.38 183 ASP A C 1
ATOM 1374 O O . ASP A 1 183 ? 5.838 -4.716 -25.435 1.00 94.38 183 ASP A O 1
ATOM 1378 N N . ASN A 1 184 ? 7.498 -4.461 -23.934 1.00 96.06 184 ASN A N 1
ATOM 1379 C CA . ASN A 1 184 ? 6.713 -4.038 -22.771 1.00 96.06 184 ASN A CA 1
ATOM 1380 C C . ASN A 1 184 ? 5.656 -5.062 -22.297 1.00 96.06 184 ASN A C 1
ATOM 1382 O O . ASN A 1 184 ? 4.745 -4.724 -21.544 1.00 96.06 184 ASN A O 1
ATOM 1386 N N . ASN A 1 185 ? 5.759 -6.320 -22.729 1.00 95.38 185 ASN A N 1
ATOM 1387 C CA . ASN A 1 185 ? 4.797 -7.379 -22.421 1.00 95.38 185 ASN A CA 1
ATOM 1388 C C . ASN A 1 185 ? 5.486 -8.612 -21.827 1.00 95.38 185 ASN A C 1
ATOM 1390 O O . ASN A 1 185 ? 5.030 -9.156 -20.822 1.00 95.38 185 ASN A O 1
ATOM 1394 N N . ASN A 1 186 ? 6.604 -9.026 -22.419 1.00 96.25 186 ASN A N 1
ATOM 1395 C CA . ASN A 1 186 ? 7.410 -10.159 -21.993 1.00 96.25 186 ASN A CA 1
ATOM 1396 C C . ASN A 1 186 ? 8.644 -9.658 -21.246 1.00 96.25 186 ASN A C 1
ATOM 1398 O O . ASN A 1 186 ? 9.477 -8.945 -21.808 1.00 96.25 186 ASN A O 1
ATOM 1402 N N . TRP A 1 187 ? 8.752 -10.035 -19.975 1.00 96.25 187 TRP A N 1
ATOM 1403 C CA . TRP A 1 187 ? 9.767 -9.528 -19.059 1.00 96.25 187 TRP A CA 1
ATOM 1404 C C . TRP A 1 187 ? 10.781 -10.615 -18.714 1.00 96.25 187 TRP A C 1
ATOM 1406 O O . TRP A 1 187 ? 10.412 -11.733 -18.360 1.00 96.25 187 TRP A O 1
ATOM 1416 N N . ASN A 1 188 ? 12.059 -10.269 -18.812 1.00 93.94 188 ASN A N 1
ATOM 1417 C CA . ASN A 1 188 ? 13.195 -11.117 -18.488 1.00 93.94 188 ASN A CA 1
ATOM 1418 C C . ASN A 1 188 ? 13.885 -10.577 -17.238 1.00 93.94 188 ASN A C 1
ATOM 1420 O O . ASN A 1 188 ? 14.093 -9.371 -17.121 1.00 93.94 188 ASN A O 1
ATOM 1424 N N . ILE A 1 189 ? 14.277 -11.464 -16.327 1.00 93.56 189 ILE A N 1
ATOM 1425 C CA . ILE A 1 189 ? 15.018 -11.091 -15.119 1.00 93.56 189 ILE A CA 1
ATOM 1426 C C . ILE A 1 189 ? 16.435 -10.640 -15.498 1.00 93.56 189 ILE A C 1
ATOM 1428 O O . ILE A 1 189 ? 17.087 -11.244 -16.353 1.00 93.56 189 ILE A O 1
ATOM 1432 N N . ILE A 1 190 ? 16.918 -9.582 -14.846 1.00 91.56 190 ILE A N 1
ATOM 1433 C CA . ILE A 1 190 ? 18.317 -9.160 -14.895 1.00 91.56 190 ILE A CA 1
ATOM 1434 C C . ILE A 1 190 ? 19.043 -9.806 -13.714 1.00 91.56 190 ILE A C 1
ATOM 1436 O O . ILE A 1 190 ? 18.978 -9.332 -12.579 1.00 91.56 190 ILE A O 1
ATOM 1440 N N . GLU A 1 191 ? 19.721 -10.916 -13.986 1.00 88.88 191 GLU A N 1
ATOM 1441 C CA . GLU A 1 191 ? 20.423 -11.694 -12.966 1.00 88.88 191 GLU A CA 1
ATOM 1442 C C . GLU A 1 191 ? 21.457 -10.859 -12.194 1.00 88.88 191 GLU A C 1
ATOM 1444 O O . GLU A 1 191 ? 22.193 -10.044 -12.756 1.00 88.88 191 GLU A O 1
ATOM 1449 N N . GLY A 1 192 ? 21.520 -11.076 -10.879 1.00 87.12 192 GLY A N 1
ATOM 1450 C CA . GLY A 1 192 ? 22.462 -10.394 -9.986 1.00 87.12 192 GLY A CA 1
ATOM 1451 C C . GLY A 1 192 ? 22.107 -8.946 -9.628 1.00 87.12 192 GLY A C 1
ATOM 1452 O O . GLY A 1 192 ? 22.844 -8.333 -8.861 1.00 87.12 192 GLY A O 1
ATOM 1453 N N . GLN A 1 193 ? 20.990 -8.405 -10.127 1.00 90.12 193 GLN A N 1
ATOM 1454 C CA . GLN A 1 193 ? 20.528 -7.052 -9.805 1.00 90.12 193 GLN A CA 1
ATOM 1455 C C . GLN A 1 193 ? 19.433 -7.092 -8.735 1.00 90.12 193 GLN A C 1
ATOM 1457 O O . GLN A 1 193 ? 18.249 -7.246 -9.039 1.00 90.12 193 GLN A O 1
ATOM 1462 N N . ALA A 1 194 ? 19.845 -6.957 -7.473 1.00 91.50 194 ALA A N 1
ATOM 1463 C CA . ALA A 1 194 ? 18.965 -7.040 -6.301 1.00 91.50 194 ALA A CA 1
ATOM 1464 C C . ALA A 1 194 ? 18.946 -5.764 -5.439 1.00 91.50 194 ALA A C 1
ATOM 1466 O O . ALA A 1 194 ? 18.363 -5.757 -4.351 1.00 91.50 194 ALA A O 1
ATOM 1467 N N . ASP A 1 195 ? 19.581 -4.693 -5.914 1.00 91.94 195 ASP A N 1
ATOM 1468 C CA . ASP A 1 195 ? 19.589 -3.396 -5.247 1.00 91.94 195 ASP A CA 1
ATOM 1469 C C . ASP A 1 195 ? 18.348 -2.563 -5.598 1.00 91.94 195 ASP A C 1
ATOM 1471 O O . ASP A 1 195 ? 17.632 -2.819 -6.571 1.00 91.94 195 ASP A O 1
ATOM 1475 N N . ILE A 1 196 ? 18.078 -1.548 -4.771 1.00 91.88 196 ILE A N 1
ATOM 1476 C CA . ILE A 1 196 ? 16.941 -0.636 -4.959 1.00 91.88 196 ILE A CA 1
ATOM 1477 C C . ILE A 1 196 ? 17.089 0.230 -6.220 1.00 91.88 196 ILE A C 1
ATOM 1479 O O . ILE A 1 196 ? 16.082 0.636 -6.800 1.00 91.88 196 ILE A O 1
ATOM 1483 N N . GLU A 1 197 ? 18.320 0.470 -6.661 1.00 92.44 197 GLU A N 1
ATOM 1484 C CA . GLU A 1 197 ? 18.675 1.193 -7.883 1.00 92.44 197 GLU A CA 1
ATOM 1485 C C . GLU A 1 197 ? 19.319 0.233 -8.883 1.00 92.44 197 GLU A C 1
ATOM 1487 O O . GLU A 1 197 ? 19.944 -0.755 -8.494 1.00 92.44 197 GLU A O 1
ATOM 1492 N N . LEU A 1 198 ? 19.184 0.541 -10.171 1.00 89.62 198 LEU A N 1
ATOM 1493 C CA . LEU A 1 198 ? 19.876 -0.161 -11.242 1.00 89.62 198 LEU A CA 1
ATOM 1494 C C . LEU A 1 198 ? 21.031 0.708 -11.729 1.00 89.62 198 LEU A C 1
ATOM 1496 O O . LEU A 1 198 ? 20.853 1.569 -12.588 1.00 89.62 198 LEU A O 1
ATOM 1500 N N . ILE A 1 199 ? 22.218 0.517 -11.163 1.00 84.50 199 ILE A N 1
ATOM 1501 C CA . ILE A 1 199 ? 23.384 1.326 -11.527 1.00 84.50 199 ILE A CA 1
ATOM 1502 C C . ILE A 1 199 ? 24.077 0.694 -12.731 1.00 84.50 199 ILE A C 1
ATOM 1504 O O . ILE A 1 199 ? 24.403 -0.489 -12.690 1.00 84.50 199 ILE A O 1
ATOM 1508 N N . SER A 1 200 ? 24.300 1.514 -13.768 1.00 68.06 200 SER A N 1
ATOM 1509 C CA . SER A 1 200 ? 25.124 1.265 -14.963 1.00 68.06 200 SER A CA 1
ATOM 1510 C C . SER A 1 200 ? 25.489 -0.205 -15.198 1.00 68.06 200 SER A C 1
ATOM 1512 O O . SER A 1 200 ? 26.519 -0.711 -14.744 1.00 68.06 200 SER A O 1
ATOM 1514 N N . LEU A 1 201 ? 24.621 -0.900 -15.929 1.00 66.25 201 LEU A N 1
ATOM 1515 C CA . LEU A 1 201 ? 24.877 -2.264 -16.364 1.00 66.25 201 LEU A CA 1
ATOM 1516 C C . LEU A 1 201 ? 25.752 -2.267 -17.613 1.00 66.25 201 LEU A C 1
ATOM 1518 O O . LEU A 1 201 ? 25.465 -1.574 -18.589 1.00 66.25 201 LEU A O 1
ATOM 1522 N N . GLY A 1 202 ? 26.741 -3.161 -17.628 1.00 61.84 202 GLY A N 1
ATOM 1523 C CA . GLY A 1 202 ? 27.402 -3.626 -18.852 1.00 61.84 202 GLY A CA 1
ATOM 1524 C C . GLY A 1 202 ? 26.500 -4.519 -19.714 1.00 61.84 202 GLY A C 1
ATOM 1525 O O . GLY A 1 202 ? 26.993 -5.444 -20.350 1.00 61.84 202 GLY A O 1
ATOM 1526 N N . LEU A 1 203 ? 25.180 -4.300 -19.684 1.00 67.25 203 LEU A N 1
ATOM 1527 C CA . LEU A 1 203 ? 24.241 -4.950 -20.590 1.00 67.25 203 LEU A CA 1
ATOM 1528 C C . LEU A 1 203 ? 24.523 -4.426 -21.994 1.00 67.25 203 LEU A C 1
ATOM 1530 O O . LEU A 1 203 ? 24.311 -3.249 -22.282 1.00 67.25 203 LEU A O 1
ATOM 1534 N N . GLU A 1 204 ? 25.002 -5.305 -22.864 1.00 71.81 204 GLU A N 1
ATOM 1535 C CA . GLU A 1 204 ? 25.163 -4.997 -24.278 1.00 71.81 204 GLU A CA 1
ATOM 1536 C C . GLU A 1 204 ? 23.787 -5.010 -24.944 1.00 71.81 204 GLU A C 1
ATOM 1538 O O . GLU A 1 204 ? 23.290 -6.042 -25.394 1.00 71.81 204 GLU A O 1
ATOM 1543 N N . LEU A 1 205 ? 23.140 -3.847 -24.961 1.00 78.19 205 LEU A N 1
ATOM 1544 C CA . LEU A 1 205 ? 21.868 -3.675 -25.644 1.00 78.19 205 LEU A CA 1
ATOM 1545 C C . LEU A 1 205 ? 22.105 -3.456 -27.142 1.00 78.19 205 LEU A C 1
ATOM 1547 O O . LEU A 1 205 ? 22.942 -2.642 -27.549 1.00 78.19 205 LEU A O 1
ATOM 1551 N N . MET A 1 206 ? 21.347 -4.186 -27.958 1.00 83.19 206 MET A N 1
ATOM 1552 C CA . MET A 1 206 ? 21.247 -3.951 -29.401 1.00 83.19 206 MET A CA 1
ATOM 1553 C C . MET A 1 206 ? 20.332 -2.761 -29.688 1.00 83.19 206 MET A C 1
ATOM 1555 O O . MET A 1 206 ? 19.635 -2.299 -28.790 1.00 83.19 206 MET A O 1
ATOM 1559 N N . ASP A 1 207 ? 20.317 -2.263 -30.921 1.00 89.00 207 ASP A N 1
ATOM 1560 C CA . ASP A 1 207 ? 19.426 -1.176 -31.316 1.00 89.00 207 ASP A CA 1
ATOM 1561 C C . ASP A 1 207 ? 17.946 -1.544 -31.115 1.00 89.00 207 ASP A C 1
ATOM 1563 O O . ASP A 1 207 ? 17.509 -2.649 -31.436 1.00 89.00 207 ASP A O 1
ATOM 1567 N N . GLY A 1 208 ? 17.174 -0.620 -30.540 1.00 91.19 208 GLY A N 1
ATOM 1568 C CA . GLY A 1 208 ? 15.768 -0.844 -30.202 1.00 91.19 208 GLY A CA 1
ATOM 1569 C C . GLY A 1 208 ? 15.325 -0.171 -28.905 1.00 91.19 208 GLY A C 1
ATOM 1570 O O . GLY A 1 208 ? 16.098 0.516 -28.241 1.00 91.19 208 GLY A O 1
ATOM 1571 N N . ALA A 1 209 ? 14.055 -0.360 -28.554 1.00 93.94 209 ALA A N 1
ATOM 1572 C CA . ALA A 1 209 ? 13.489 0.108 -27.294 1.00 93.94 209 ALA A CA 1
ATOM 1573 C C . ALA A 1 209 ? 13.578 -0.989 -26.227 1.00 93.94 209 ALA A C 1
ATOM 1575 O O . ALA A 1 209 ? 13.273 -2.153 -26.491 1.00 93.94 209 ALA A O 1
ATOM 1576 N N . TYR A 1 210 ? 13.969 -0.597 -25.018 1.00 93.56 210 TYR A N 1
ATOM 1577 C CA . TYR A 1 210 ? 14.015 -1.459 -23.846 1.00 93.56 210 TYR A CA 1
ATOM 1578 C C . TYR A 1 210 ? 13.231 -0.818 -22.717 1.00 93.56 210 TYR A C 1
ATOM 1580 O O . TYR A 1 210 ? 13.399 0.361 -22.410 1.00 93.56 210 TYR A O 1
ATOM 1588 N N . TYR A 1 211 ? 12.408 -1.623 -22.071 1.00 95.81 211 TYR A N 1
ATOM 1589 C CA . TYR A 1 211 ? 11.620 -1.244 -20.915 1.00 95.81 211 TYR A CA 1
ATOM 1590 C C . TYR A 1 211 ? 12.230 -1.895 -19.690 1.00 95.81 211 TYR A C 1
ATOM 1592 O O . TYR A 1 211 ? 12.536 -3.083 -19.719 1.00 95.81 211 TYR A O 1
ATOM 1600 N N . PHE A 1 212 ? 12.387 -1.138 -18.614 1.00 95.38 212 PHE A N 1
ATOM 1601 C CA . PHE A 1 212 ? 12.933 -1.630 -17.355 1.00 95.38 212 PHE A CA 1
ATOM 1602 C C . PHE A 1 212 ? 11.932 -1.389 -16.242 1.00 95.38 212 PHE A C 1
ATOM 1604 O O . PHE A 1 212 ? 11.347 -0.310 -16.160 1.00 95.38 212 PHE A O 1
ATOM 1611 N N . ARG A 1 213 ? 11.755 -2.378 -15.369 1.00 97.12 213 ARG A N 1
ATOM 1612 C CA . ARG A 1 213 ? 10.945 -2.242 -14.158 1.00 97.12 213 ARG A CA 1
ATOM 1613 C C . ARG A 1 213 ? 11.598 -2.969 -12.996 1.00 97.12 213 ARG A C 1
ATOM 1615 O O . ARG A 1 213 ? 12.356 -3.923 -13.185 1.00 97.12 213 ARG A O 1
ATOM 1622 N N . ARG A 1 214 ? 11.247 -2.549 -11.787 1.00 96.50 214 ARG A N 1
ATOM 1623 C CA . ARG A 1 214 ? 11.678 -3.195 -10.554 1.00 96.50 214 ARG A CA 1
ATOM 1624 C C . ARG A 1 214 ? 10.534 -4.012 -9.973 1.00 96.50 214 ARG A C 1
ATOM 1626 O O . ARG A 1 214 ? 9.433 -3.501 -9.780 1.00 96.50 214 ARG A O 1
ATOM 1633 N N . LYS A 1 215 ? 10.812 -5.272 -9.657 1.00 95.38 215 LYS A N 1
ATOM 1634 C CA . LYS A 1 215 ? 9.981 -6.126 -8.810 1.00 95.38 215 LYS A CA 1
ATOM 1635 C C . LYS A 1 215 ? 10.412 -5.936 -7.360 1.00 95.38 215 LYS A C 1
ATOM 1637 O O . LYS A 1 215 ? 11.603 -6.014 -7.059 1.00 95.38 215 LYS A O 1
ATOM 1642 N N . VAL A 1 216 ? 9.461 -5.718 -6.460 1.00 94.94 216 VAL A N 1
ATOM 1643 C CA . VAL A 1 216 ? 9.700 -5.674 -5.014 1.00 94.94 216 VAL A CA 1
ATOM 1644 C C . VAL A 1 216 ? 8.827 -6.720 -4.340 1.00 94.94 216 VAL A C 1
ATOM 1646 O O . VAL A 1 216 ? 7.638 -6.788 -4.622 1.00 94.94 216 VAL A O 1
ATOM 1649 N N . SER A 1 217 ? 9.402 -7.530 -3.458 1.00 92.69 217 SER A N 1
ATOM 1650 C CA . SER A 1 217 ? 8.705 -8.596 -2.725 1.00 92.69 217 SER A CA 1
ATOM 1651 C C . SER A 1 217 ? 8.953 -8.508 -1.222 1.00 92.69 217 SER A C 1
ATOM 1653 O O . SER A 1 217 ? 9.885 -7.827 -0.754 1.00 92.69 217 SER A O 1
ATOM 1655 N N . LYS A 1 218 ? 8.109 -9.191 -0.446 1.00 87.12 218 LYS A N 1
ATOM 1656 C CA . LYS A 1 218 ? 8.327 -9.364 0.991 1.00 87.12 218 LYS A CA 1
ATOM 1657 C C . LYS A 1 218 ? 9.523 -10.282 1.230 1.00 87.12 218 LYS A C 1
ATOM 1659 O O . LYS A 1 218 ? 9.789 -11.222 0.490 1.00 87.12 218 LYS A O 1
ATOM 1664 N N . LYS A 1 219 ? 10.254 -10.038 2.321 1.00 78.94 219 LYS A N 1
ATOM 1665 C CA . LYS A 1 219 ? 11.474 -10.802 2.647 1.00 78.94 219 LYS A CA 1
ATOM 1666 C C . LYS A 1 219 ? 11.245 -12.321 2.743 1.00 78.94 219 LYS A C 1
ATOM 1668 O O . LYS A 1 219 ? 12.150 -13.079 2.413 1.00 78.94 219 LYS A O 1
ATOM 1673 N N . ASN A 1 220 ? 10.072 -12.735 3.217 1.00 79.88 220 ASN A N 1
ATOM 1674 C CA . ASN A 1 220 ? 9.740 -14.136 3.492 1.00 79.88 220 ASN A CA 1
ATOM 1675 C C . ASN A 1 220 ? 8.644 -14.686 2.561 1.00 79.88 220 ASN A C 1
ATOM 1677 O O . ASN A 1 220 ? 8.165 -15.790 2.801 1.00 79.88 220 ASN A O 1
ATOM 1681 N N . ASP A 1 221 ? 8.230 -13.916 1.554 1.00 82.50 221 ASP A N 1
ATOM 1682 C CA . ASP A 1 221 ? 7.167 -14.282 0.619 1.00 82.50 221 ASP A CA 1
ATOM 1683 C C . ASP A 1 221 ? 7.435 -13.604 -0.731 1.00 82.50 221 ASP A C 1
ATOM 1685 O O . ASP A 1 221 ? 7.250 -12.398 -0.893 1.00 82.50 221 ASP A O 1
ATOM 1689 N N . GLU A 1 222 ? 7.960 -14.379 -1.678 1.00 82.75 222 GLU A N 1
ATOM 1690 C CA . GLU A 1 222 ? 8.317 -13.897 -3.018 1.00 82.75 222 GLU A CA 1
ATOM 1691 C C . GLU A 1 222 ? 7.136 -13.908 -3.996 1.00 82.75 222 GLU A C 1
ATOM 1693 O O . GLU A 1 222 ? 7.241 -13.332 -5.086 1.00 82.75 222 GLU A O 1
ATOM 1698 N N . GLU A 1 223 ? 6.035 -14.566 -3.618 1.00 86.25 223 GLU A N 1
ATOM 1699 C CA . GLU A 1 223 ? 4.787 -14.600 -4.382 1.00 86.25 223 GLU A CA 1
ATOM 1700 C C . GLU A 1 223 ? 3.953 -13.340 -4.122 1.00 86.25 223 GLU A C 1
ATOM 1702 O O . GLU A 1 223 ? 3.246 -12.881 -5.019 1.00 86.25 223 GLU A O 1
ATOM 1707 N N . ASP A 1 224 ? 4.114 -12.720 -2.951 1.00 86.56 224 ASP A N 1
ATOM 1708 C CA . ASP A 1 224 ? 3.596 -11.385 -2.660 1.00 86.56 224 ASP A CA 1
ATOM 1709 C C . ASP A 1 224 ? 4.585 -10.298 -3.111 1.00 86.56 224 ASP A C 1
ATOM 1711 O O . ASP A 1 224 ? 5.560 -9.946 -2.430 1.00 86.56 224 ASP A O 1
ATOM 1715 N N . TYR A 1 225 ? 4.345 -9.782 -4.316 1.00 90.94 225 TYR A N 1
ATOM 1716 C CA . TYR A 1 225 ? 5.196 -8.792 -4.960 1.00 90.94 225 TYR A CA 1
ATOM 1717 C C . TYR A 1 225 ? 4.402 -7.682 -5.643 1.00 90.94 225 TYR A C 1
ATOM 1719 O O . TYR A 1 225 ? 3.254 -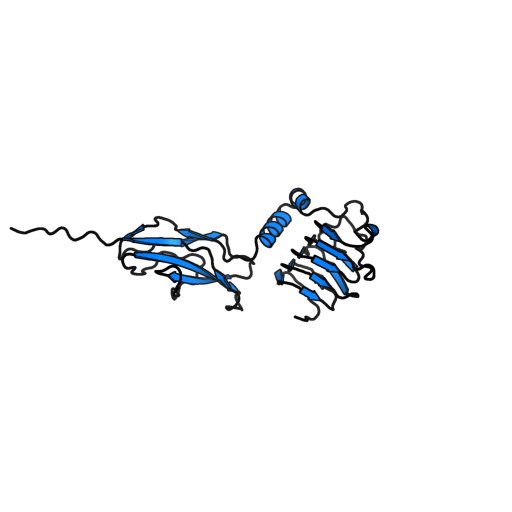7.842 -6.049 1.00 90.94 225 TYR A O 1
ATOM 1727 N N . MET A 1 226 ? 5.084 -6.559 -5.843 1.00 92.50 226 MET A N 1
ATOM 1728 C CA . MET A 1 226 ? 4.609 -5.424 -6.620 1.00 92.50 226 MET A CA 1
ATOM 1729 C C . MET A 1 226 ? 5.659 -5.002 -7.634 1.00 92.50 226 MET A C 1
ATOM 1731 O O . MET A 1 226 ? 6.863 -5.120 -7.397 1.00 92.50 226 MET A O 1
ATOM 1735 N N . TYR A 1 227 ? 5.194 -4.470 -8.757 1.00 95.12 227 TYR A N 1
ATOM 1736 C CA . TYR A 1 227 ? 6.055 -3.820 -9.733 1.00 95.12 227 TYR A CA 1
ATOM 1737 C C . TYR A 1 227 ? 6.039 -2.306 -9.529 1.00 95.12 227 TYR A C 1
ATOM 1739 O O . TYR A 1 227 ? 5.017 -1.731 -9.150 1.00 95.12 227 TYR A O 1
ATOM 1747 N N . SER A 1 228 ? 7.174 -1.663 -9.787 1.00 95.88 228 SER A N 1
ATOM 1748 C CA . SER A 1 228 ? 7.219 -0.219 -10.012 1.00 95.88 228 SER A CA 1
ATOM 1749 C C . SER A 1 228 ? 6.527 0.152 -11.332 1.00 95.88 228 SER A C 1
ATOM 1751 O O . SER A 1 228 ? 6.158 -0.720 -12.126 1.00 95.88 228 SER A O 1
ATOM 1753 N N . ASN A 1 229 ? 6.443 1.452 -11.639 1.00 95.50 229 ASN A N 1
ATOM 1754 C CA . ASN A 1 229 ? 6.326 1.871 -13.040 1.00 95.50 229 ASN A CA 1
ATOM 1755 C C . ASN A 1 229 ? 7.506 1.321 -13.864 1.00 95.50 229 ASN A C 1
ATOM 1757 O O . ASN A 1 229 ? 8.518 0.889 -13.305 1.00 95.50 229 ASN A O 1
ATOM 1761 N N . TYR A 1 230 ? 7.393 1.363 -15.189 1.00 96.62 230 TYR A N 1
ATOM 1762 C CA . TYR A 1 230 ? 8.529 1.103 -16.066 1.00 96.62 230 TYR A CA 1
ATOM 1763 C C . TYR A 1 230 ? 9.160 2.410 -16.558 1.00 96.62 230 TYR A C 1
ATOM 1765 O O . TYR A 1 230 ? 8.513 3.461 -16.567 1.00 96.62 230 TYR A O 1
ATOM 1773 N N . VAL A 1 231 ? 10.415 2.324 -16.992 1.00 96.25 231 VAL A N 1
ATOM 1774 C CA . VAL A 1 231 ? 11.113 3.361 -17.765 1.00 96.25 231 VAL A CA 1
ATOM 1775 C C . VAL A 1 231 ? 11.509 2.803 -19.127 1.00 96.25 231 VAL A C 1
ATOM 1777 O O . VAL A 1 231 ? 11.750 1.604 -19.253 1.00 96.25 231 VAL A O 1
ATOM 1780 N N . GLU A 1 232 ? 11.570 3.661 -20.141 1.00 95.75 232 GLU A N 1
ATOM 1781 C CA . GLU A 1 232 ? 11.942 3.294 -21.509 1.00 95.75 232 GLU A CA 1
ATOM 1782 C C . GLU A 1 232 ? 13.304 3.890 -21.874 1.00 95.75 232 GLU A C 1
ATOM 1784 O O . GLU A 1 232 ? 13.537 5.089 -21.704 1.00 95.75 232 GLU A O 1
ATOM 1789 N N . VAL A 1 233 ? 14.190 3.052 -22.408 1.00 92.88 233 VAL A N 1
ATOM 1790 C CA . VAL A 1 233 ? 15.485 3.443 -22.963 1.00 92.88 233 VAL A CA 1
ATOM 1791 C C . VAL A 1 233 ? 15.540 3.030 -24.426 1.00 92.88 233 VAL A C 1
ATOM 1793 O O . VAL A 1 233 ? 15.374 1.863 -24.772 1.00 92.88 233 VAL A O 1
ATOM 1796 N N . THR A 1 234 ? 15.801 4.001 -25.294 1.00 94.06 234 THR A N 1
ATOM 1797 C CA . THR A 1 234 ? 16.016 3.795 -26.725 1.00 94.06 234 THR A CA 1
ATOM 1798 C C . THR A 1 234 ? 17.503 3.649 -27.008 1.00 94.06 234 THR A C 1
ATOM 1800 O O . THR A 1 234 ? 18.300 4.538 -26.716 1.00 94.06 234 THR A O 1
ATOM 1803 N N . VAL A 1 235 ? 17.884 2.539 -27.618 1.00 91.25 235 VAL A N 1
ATOM 1804 C CA . VAL A 1 235 ? 19.250 2.271 -28.051 1.00 91.25 235 VAL A CA 1
ATOM 1805 C C . VAL A 1 235 ? 19.341 2.533 -29.546 1.00 91.25 235 VAL A C 1
ATOM 1807 O O . VAL A 1 235 ? 18.642 1.909 -30.342 1.00 91.25 235 VAL A O 1
ATOM 1810 N N . VAL A 1 236 ? 20.190 3.480 -29.933 1.00 91.31 236 VAL A N 1
ATOM 1811 C CA . VAL A 1 236 ? 20.426 3.839 -31.334 1.00 91.31 236 VAL A CA 1
ATOM 1812 C C . VAL A 1 236 ? 21.683 3.150 -31.863 1.00 91.31 236 VAL A C 1
ATOM 1814 O O . VAL A 1 236 ? 22.643 2.959 -31.109 1.00 91.31 236 VAL A O 1
ATOM 1817 N N . PRO A 1 237 ? 21.721 2.779 -33.153 1.00 87.94 237 PRO A N 1
ATOM 1818 C CA . PRO A 1 237 ? 22.901 2.160 -33.740 1.00 87.94 237 PRO A CA 1
ATOM 1819 C C . PRO A 1 237 ? 24.106 3.106 -33.698 1.00 87.94 237 PRO A C 1
ATOM 1821 O O . PRO A 1 237 ? 23.967 4.332 -33.747 1.00 87.94 237 PRO A O 1
ATOM 1824 N N . LEU A 1 238 ? 25.308 2.526 -33.659 1.00 82.62 238 LEU A N 1
ATOM 1825 C CA . LEU A 1 238 ? 26.535 3.296 -33.837 1.00 82.62 238 LEU A CA 1
ATOM 1826 C C . LEU A 1 238 ? 26.552 3.950 -35.231 1.00 82.62 238 LEU A C 1
ATOM 1828 O O . LEU A 1 238 ? 26.055 3.356 -36.195 1.00 82.62 238 LEU A O 1
ATOM 1832 N N . PRO A 1 239 ? 27.153 5.146 -35.376 1.00 81.75 239 PRO A N 1
ATOM 1833 C CA . PRO A 1 239 ? 27.340 5.759 -36.682 1.00 81.75 239 PRO A CA 1
ATOM 1834 C C . PRO A 1 239 ? 28.064 4.797 -37.627 1.00 81.75 239 PRO A C 1
ATOM 1836 O O . PRO A 1 239 ? 29.056 4.172 -37.246 1.00 81.75 239 PRO A O 1
ATOM 1839 N N . ALA A 1 240 ? 27.591 4.696 -38.871 1.00 81.38 240 ALA A N 1
ATOM 1840 C CA . ALA A 1 240 ? 28.278 3.900 -39.879 1.00 81.38 240 ALA A CA 1
ATOM 1841 C C . ALA A 1 240 ? 29.733 4.395 -40.035 1.00 81.38 240 ALA A C 1
ATOM 1843 O O . ALA A 1 240 ? 29.952 5.613 -40.077 1.00 81.38 240 ALA A O 1
ATOM 1844 N N . PRO A 1 241 ? 30.731 3.494 -40.145 1.00 78.50 241 PRO A N 1
ATOM 1845 C CA . PRO A 1 241 ? 32.107 3.898 -40.399 1.00 78.50 241 PRO A CA 1
ATOM 1846 C C . PRO A 1 241 ? 32.167 4.783 -41.646 1.00 78.50 241 PRO A C 1
ATOM 1848 O O . PRO A 1 241 ? 31.656 4.410 -42.704 1.00 78.50 241 PRO A O 1
ATOM 1851 N N . ILE A 1 242 ? 32.797 5.955 -41.540 1.00 78.88 242 ILE A N 1
ATOM 1852 C CA . ILE A 1 242 ? 33.053 6.790 -42.715 1.00 78.88 242 ILE A CA 1
ATOM 1853 C C . ILE A 1 242 ? 34.011 6.005 -43.610 1.00 78.88 242 ILE A C 1
ATOM 1855 O O . ILE A 1 242 ? 35.164 5.772 -43.247 1.00 78.88 242 ILE A O 1
ATOM 1859 N N . GLY A 1 243 ? 33.534 5.586 -44.781 1.00 67.94 243 GLY A N 1
ATOM 1860 C CA . GLY A 1 243 ? 34.378 4.974 -45.795 1.00 67.94 243 GLY A CA 1
ATOM 1861 C C . GLY A 1 243 ? 35.413 5.986 -46.278 1.00 67.94 243 GLY A C 1
ATOM 1862 O O . GLY A 1 243 ? 35.116 6.821 -47.130 1.00 67.94 243 GLY A O 1
ATOM 1863 N N . ILE A 1 244 ? 36.634 5.924 -45.745 1.00 64.12 244 ILE A N 1
ATOM 1864 C CA . ILE A 1 244 ? 37.783 6.572 -46.374 1.00 64.12 244 ILE A CA 1
ATOM 1865 C C . ILE A 1 244 ? 38.070 5.762 -47.639 1.00 64.12 244 ILE A C 1
ATOM 1867 O O . ILE A 1 244 ? 38.719 4.718 -47.594 1.00 64.12 244 ILE A O 1
ATOM 1871 N N . PHE A 1 245 ? 37.537 6.211 -48.774 1.00 63.66 245 PHE A N 1
ATOM 1872 C CA . PHE A 1 245 ? 37.948 5.696 -50.074 1.00 63.66 245 PHE A CA 1
ATOM 1873 C C . PHE A 1 245 ? 39.398 6.128 -50.309 1.00 63.66 245 PHE A C 1
ATOM 1875 O O . PHE A 1 245 ? 39.655 7.264 -50.708 1.00 63.66 245 PHE A O 1
ATOM 1882 N N . PHE A 1 246 ? 40.352 5.233 -50.051 1.00 60.44 246 PHE A N 1
ATOM 1883 C CA . PHE A 1 246 ? 41.688 5.370 -50.618 1.00 60.44 246 PHE A CA 1
ATOM 1884 C C . PHE A 1 246 ? 41.551 5.214 -52.138 1.00 60.44 246 PHE A C 1
ATOM 1886 O O . PHE A 1 246 ? 41.182 4.145 -52.625 1.00 60.44 246 PHE A O 1
ATOM 1893 N N . LYS A 1 247 ? 41.745 6.321 -52.857 1.00 58.47 247 LYS A N 1
ATOM 1894 C CA . LYS A 1 247 ? 41.887 6.355 -54.316 1.00 58.47 247 LYS A CA 1
ATOM 1895 C C . LYS A 1 247 ? 43.322 6.052 -54.715 1.00 58.47 247 LYS A C 1
ATOM 1897 O O . LYS A 1 247 ? 44.226 6.511 -53.981 1.00 58.47 247 LYS A O 1
#

Radius of gyration: 25.48 Å; chains: 1; bounding box: 73×37×83 Å

Foldseek 3Di:
DEDDADPADQDEDEACEAEYAEEHEFAHEYEHVEEYAYDQCYEYEADAHGEYAHAYEYEDHEEYEAAQRYAAHYAEYEYEPPRNYAYDDDPQGHYAYAYYDDDDPVRQHPDDVNHYHHLVCCCVVPVVVNVVNVVVNVDWAQAAKDFPDDLEAEQQFWDTKIAGDTHTPPPQFQWKWKWKDQVVPDIDTDPPPTDRIRHTDSPRDDAGKMKMKMWTAGPVDSVHIHIHDIGIHGYDYDPDPDPPPPD

Secondary structure (DSSP, 8-state):
------EE-S-EEEESSEEESS-EEESSEEEESS-EEE-TT-EEEE-TT-EEEEEEEEE-SSEEEE-TT-EEEEEEEE--TTT--EEPP-SS-EEEEEEEE-S-GGGS----TT--B-GGGHHHH-HHHHHHHHHHHT--B--EEEEES-SEEETTSPPPEEEEEE--BSTTEEEEEEEEESSSSS-EEETT--SSSB------PPSEEEEEEEEEEETTEEEEEEEEEEEEEEEEPPPPP------

Sequence (247 aa):
MLAREIKLGVEEVHETSFTSDENIIVNGTLIVLGDLVMGEKESLTINEGGIVIVTGNLLIGKNVSVSALGYLIAESFTSPDKWGGKFKEGAISKVFINEAYGGDKQHMPVLLPGGHSIIPELEGIDKDVWDYYQKVIGGVTGGTIELDGSSTSCAGSSLPSIVNMTVAWPAAFKKYSWEYSVDNNNWNIIEGQADIELISLGLELMDGAYYFRRKVSKKNDEEDYMYSNYVEVTVVPLPAPIGIFFK

pLDDT: mean 80.18, std 15.77, range [31.72, 97.12]